Protein AF-A0A7X9KIF7-F1 (afdb_monomer)

Radius of gyration: 20.38 Å; Cα contacts (8 Å, |Δi|>4): 486; chains: 1; bounding box: 58×55×48 Å

Secondary structure (DSSP, 8-state):
-PPPPPEEEEEEE-S-S-HHHHHHHHHHHHHHHTTTEEEEEEEEE-S-TTSTT-HHHHTTTS-EEEEE-HHHHHHHHTTS-GGGSSSPPP-BSS--TT-SPPBGGG--HHHHHHHHHHHHHHHHHH-SS--SEEEEESS-THHHHHHHH-TTS-EEEE--SHHHHHHHHHHH-TT-GGG-TTHHHHHHHHHHHHHT-SEEEESSHHHHHHHHHHS---GGGEEE------TTTS------HHHHHHHHIIIIIIS--B--TTPPTT-B---TTGGGG-

Structure (mmCIF, N/CA/C/O backbone):
data_AF-A0A7X9KIF7-F1
#
_entry.id   AF-A0A7X9KIF7-F1
#
loop_
_atom_site.group_PDB
_atom_site.id
_atom_site.type_symbol
_atom_site.label_atom_id
_atom_site.label_alt_id
_atom_site.label_comp_id
_atom_site.label_asym_id
_atom_site.label_entity_id
_atom_site.label_seq_id
_atom_site.pdbx_PDB_ins_code
_atom_site.Cartn_x
_atom_site.Cartn_y
_atom_site.Cartn_z
_atom_site.occupancy
_atom_site.B_iso_or_equiv
_atom_site.auth_seq_id
_atom_site.auth_comp_id
_atom_site.auth_asym_id
_atom_site.auth_atom_id
_atom_site.pdbx_PDB_model_num
ATOM 1 N N . MET A 1 1 ? -30.661 -13.836 20.619 1.00 38.81 1 MET A N 1
ATOM 2 C CA . MET A 1 1 ? -30.241 -12.419 20.658 1.00 38.81 1 MET A CA 1
ATOM 3 C C . MET A 1 1 ? -29.445 -12.160 19.385 1.00 38.81 1 MET A C 1
ATOM 5 O O . MET A 1 1 ? -28.513 -12.925 19.158 1.00 38.81 1 MET A O 1
ATOM 9 N N . PRO A 1 2 ? -29.826 -11.219 18.505 1.00 38.56 2 PRO A N 1
ATOM 10 C CA . PRO A 1 2 ? -29.040 -10.939 17.305 1.00 38.56 2 PRO A CA 1
ATOM 11 C C . PRO A 1 2 ? -27.688 -10.372 17.744 1.00 38.56 2 PRO A C 1
ATOM 13 O O . PRO A 1 2 ? -27.647 -9.543 18.655 1.00 38.56 2 PRO A O 1
ATOM 16 N N . LEU A 1 3 ? -26.591 -10.825 17.136 1.00 41.38 3 LEU A N 1
ATOM 17 C CA . LEU A 1 3 ? -25.294 -10.178 17.327 1.00 41.38 3 LEU A CA 1
ATOM 18 C C . LEU A 1 3 ? -25.447 -8.694 16.940 1.00 41.38 3 LEU A C 1
ATOM 20 O O . LEU A 1 3 ? -26.055 -8.419 15.900 1.00 41.38 3 LEU A O 1
ATOM 24 N N . PRO A 1 4 ? -24.962 -7.731 17.749 1.00 50.47 4 PRO A N 1
ATOM 25 C CA . PRO A 1 4 ? -24.935 -6.337 17.322 1.00 50.47 4 PRO A CA 1
ATOM 26 C C . PRO A 1 4 ? -24.199 -6.251 15.982 1.00 50.47 4 PRO A C 1
ATOM 28 O O . PRO A 1 4 ? -23.208 -6.956 15.784 1.00 50.47 4 PRO A O 1
ATOM 31 N N . ALA A 1 5 ? -24.696 -5.421 15.059 1.00 64.50 5 ALA A N 1
ATOM 32 C CA . ALA A 1 5 ? -24.027 -5.187 13.783 1.00 64.50 5 ALA A CA 1
ATOM 33 C C . ALA A 1 5 ? -22.549 -4.859 14.058 1.00 64.50 5 ALA A C 1
ATOM 35 O O . ALA A 1 5 ? -22.256 -3.940 14.827 1.00 64.50 5 ALA A O 1
ATOM 36 N N . GLY A 1 6 ? -21.637 -5.676 13.519 1.00 71.94 6 GLY A N 1
ATOM 37 C CA . GLY A 1 6 ? -20.210 -5.576 13.820 1.00 71.94 6 GLY A CA 1
ATOM 38 C C . GLY A 1 6 ? -19.682 -4.168 13.548 1.00 71.94 6 GLY A C 1
ATOM 39 O O . GLY A 1 6 ? -20.121 -3.504 12.608 1.00 71.94 6 GLY A O 1
ATOM 40 N N . GLN A 1 7 ? -18.742 -3.699 14.369 1.00 88.75 7 GLN A N 1
ATOM 41 C CA . GLN A 1 7 ? -18.135 -2.382 14.175 1.00 88.75 7 GLN A CA 1
ATOM 42 C C . GLN A 1 7 ? -17.430 -2.348 12.815 1.00 88.75 7 GLN A C 1
ATOM 44 O O . GLN A 1 7 ? -16.634 -3.237 12.502 1.00 88.75 7 GLN A O 1
ATOM 49 N N . LEU A 1 8 ? -17.729 -1.340 11.995 1.00 93.81 8 LEU A N 1
ATOM 50 C CA . LEU A 1 8 ? -17.132 -1.213 10.668 1.00 93.81 8 LEU A CA 1
ATOM 51 C C . LEU A 1 8 ? -15.631 -0.940 10.802 1.00 93.81 8 LEU A C 1
ATOM 53 O O . LEU A 1 8 ? -15.224 0.009 11.475 1.00 93.81 8 LEU A O 1
ATOM 57 N N . ALA A 1 9 ? -14.814 -1.741 10.127 1.00 95.62 9 ALA A N 1
ATOM 58 C CA . ALA A 1 9 ? -13.381 -1.508 10.003 1.00 95.62 9 ALA A CA 1
ATOM 59 C C . ALA A 1 9 ? -13.030 -1.345 8.524 1.00 95.62 9 ALA A C 1
ATOM 61 O O . ALA A 1 9 ? -13.429 -2.164 7.697 1.00 95.62 9 ALA A O 1
ATOM 62 N N . ALA A 1 10 ? -12.284 -0.301 8.178 1.00 97.69 10 ALA A N 1
ATOM 63 C CA . ALA A 1 10 ? -11.726 -0.161 6.839 1.00 97.69 10 ALA A CA 1
ATOM 64 C C . ALA A 1 10 ? -10.272 -0.627 6.867 1.00 97.69 10 ALA A C 1
ATOM 66 O O . ALA A 1 10 ? -9.466 -0.093 7.625 1.00 97.69 10 ALA A O 1
ATOM 67 N N . MET A 1 11 ? -9.928 -1.610 6.042 1.00 98.00 11 MET A N 1
ATOM 68 C CA . MET A 1 11 ? -8.541 -1.994 5.810 1.00 98.00 11 MET A CA 1
ATOM 69 C C . MET A 1 11 ? -8.117 -1.475 4.444 1.00 98.00 11 MET A C 1
ATOM 71 O O . MET A 1 11 ? -8.845 -1.657 3.474 1.00 98.00 11 MET A O 1
ATOM 75 N N . GLY A 1 12 ? -6.973 -0.806 4.365 1.00 98.19 12 GLY A N 1
ATOM 76 C CA . GLY A 1 12 ? -6.452 -0.264 3.115 1.00 98.19 12 GLY A CA 1
ATOM 77 C C . GLY A 1 12 ? -5.172 -0.960 2.685 1.00 98.19 12 GLY A C 1
ATOM 78 O O . GLY A 1 12 ? -4.239 -1.086 3.480 1.00 98.19 12 GLY A O 1
ATOM 79 N N . PHE A 1 13 ? -5.126 -1.381 1.425 1.00 98.25 13 PHE A N 1
ATOM 80 C CA . PHE A 1 13 ? -3.963 -1.996 0.802 1.00 98.25 13 PHE A CA 1
ATOM 81 C C . PHE A 1 13 ? -3.709 -1.350 -0.568 1.00 98.25 13 PHE A C 1
ATOM 83 O O . PHE A 1 13 ? -4.386 -1.636 -1.548 1.00 98.25 13 PHE A O 1
ATOM 90 N N . TYR A 1 14 ? -2.742 -0.438 -0.632 1.00 98.50 14 TYR A N 1
ATOM 91 C CA . TYR A 1 14 ? -2.529 0.437 -1.793 1.00 98.50 14 TYR A CA 1
ATOM 92 C C . TYR A 1 14 ? -2.163 -0.311 -3.085 1.00 98.50 14 TYR A C 1
ATOM 94 O O . TYR A 1 14 ? -2.537 0.101 -4.182 1.00 98.50 14 TYR A O 1
ATOM 102 N N . PHE A 1 15 ? -1.437 -1.416 -2.959 1.00 97.88 15 PHE A N 1
ATOM 103 C CA . PHE A 1 15 ? -0.921 -2.194 -4.082 1.00 97.88 15 PHE A CA 1
ATOM 104 C C . PHE A 1 15 ? -1.971 -3.178 -4.606 1.00 97.88 15 PHE A C 1
ATOM 106 O O . PHE A 1 15 ? -2.913 -3.524 -3.894 1.00 97.88 15 PHE A O 1
ATOM 113 N N . TYR A 1 16 ? -1.793 -3.696 -5.822 1.00 96.75 16 TYR A N 1
ATOM 114 C CA . TYR A 1 16 ? -2.450 -4.961 -6.157 1.00 96.75 16 TYR A CA 1
ATOM 115 C C . TYR A 1 16 ? -1.806 -6.108 -5.363 1.00 96.75 16 TYR A C 1
ATOM 117 O O . TYR A 1 16 ? -0.626 -6.012 -5.008 1.00 96.75 16 TYR A O 1
ATOM 125 N N . PRO A 1 17 ? -2.546 -7.179 -5.021 1.00 94.56 17 PRO A N 1
ATOM 126 C CA . PRO A 1 17 ? -2.029 -8.245 -4.171 1.00 94.56 17 PRO A CA 1
ATOM 127 C C . PRO A 1 17 ? -0.798 -8.913 -4.787 1.00 94.56 17 PRO A C 1
ATOM 129 O O . PRO A 1 17 ? -0.876 -9.647 -5.773 1.00 94.56 17 PRO A O 1
ATOM 132 N N . ARG A 1 18 ? 0.351 -8.662 -4.159 1.00 87.81 18 ARG A N 1
ATOM 133 C CA . ARG A 1 18 ? 1.623 -9.346 -4.387 1.00 87.81 18 ARG A CA 1
ATOM 134 C C . ARG A 1 18 ? 2.422 -9.367 -3.081 1.00 87.81 18 ARG A C 1
ATOM 136 O O . ARG A 1 18 ? 2.365 -8.420 -2.303 1.00 87.81 18 ARG A O 1
ATOM 143 N N . GLY A 1 19 ? 3.169 -10.444 -2.844 1.00 86.94 19 GLY A N 1
ATOM 144 C CA . GLY A 1 19 ? 4.086 -10.551 -1.704 1.00 86.94 19 GLY A CA 1
ATOM 145 C C . GLY A 1 19 ? 3.435 -10.825 -0.340 1.00 86.94 19 GLY A C 1
ATOM 146 O O . GLY A 1 19 ? 2.245 -11.125 -0.227 1.00 86.94 19 GLY A O 1
ATOM 147 N N . GLY A 1 20 ? 4.262 -10.766 0.708 1.00 90.31 20 GLY A N 1
ATOM 148 C CA . GLY A 1 20 ? 3.884 -11.149 2.073 1.00 90.31 20 GLY A CA 1
ATOM 149 C C . GLY A 1 20 ? 2.848 -10.227 2.715 1.00 90.31 20 GLY A C 1
ATOM 150 O O . GLY A 1 20 ? 1.909 -10.717 3.336 1.00 90.31 20 GLY A O 1
ATOM 151 N N . SER A 1 21 ? 2.941 -8.910 2.509 1.00 93.88 21 SER A N 1
ATOM 152 C CA . SER A 1 21 ? 2.011 -7.942 3.110 1.00 93.88 21 SER A CA 1
ATOM 153 C C . SER A 1 21 ? 0.562 -8.141 2.651 1.00 93.88 21 SER A C 1
ATOM 155 O O . SER A 1 21 ? -0.364 -7.979 3.449 1.00 93.88 21 SER A O 1
ATOM 157 N N . ALA A 1 22 ? 0.354 -8.584 1.405 1.00 94.88 22 ALA A N 1
ATOM 158 C CA . ALA A 1 22 ? -0.961 -8.978 0.903 1.00 94.88 22 ALA A CA 1
ATOM 159 C C . ALA A 1 22 ? -1.508 -10.211 1.646 1.00 94.88 22 ALA A C 1
ATOM 161 O O . ALA A 1 22 ? -2.691 -10.252 1.977 1.00 94.88 22 ALA A O 1
ATOM 162 N N . GLN A 1 23 ? -0.664 -11.199 1.973 1.00 93.56 23 GLN A N 1
ATOM 163 C CA . GLN A 1 23 ? -1.089 -12.336 2.802 1.00 93.56 23 GLN A CA 1
ATOM 164 C C . GLN A 1 23 ? -1.468 -11.879 4.214 1.00 93.56 23 GLN A C 1
ATOM 166 O O . GLN A 1 23 ? -2.497 -12.316 4.725 1.00 93.56 23 GLN A O 1
ATOM 171 N N . VAL A 1 24 ? -0.711 -10.941 4.799 1.00 93.94 24 VAL A N 1
ATOM 172 C CA . VAL A 1 24 ? -1.040 -10.334 6.100 1.00 93.94 24 VAL A CA 1
ATOM 173 C C . VAL A 1 24 ? -2.407 -9.662 6.079 1.00 93.94 24 VAL A C 1
ATOM 175 O O . VAL A 1 24 ? -3.250 -9.959 6.925 1.00 93.94 24 VAL A O 1
ATOM 178 N N . ALA A 1 25 ? -2.666 -8.806 5.088 1.00 94.88 25 ALA A N 1
ATOM 179 C CA . ALA A 1 25 ? -3.970 -8.165 4.926 1.00 94.88 25 ALA A CA 1
ATOM 180 C C . ALA A 1 25 ? -5.100 -9.201 4.767 1.00 94.88 25 ALA A C 1
ATOM 182 O O . ALA A 1 25 ? -6.175 -9.053 5.355 1.00 94.88 25 ALA A O 1
ATOM 183 N N . ARG A 1 26 ? -4.847 -10.287 4.022 1.00 93.38 26 ARG A N 1
ATOM 184 C CA . ARG A 1 26 ? -5.811 -11.368 3.780 1.00 93.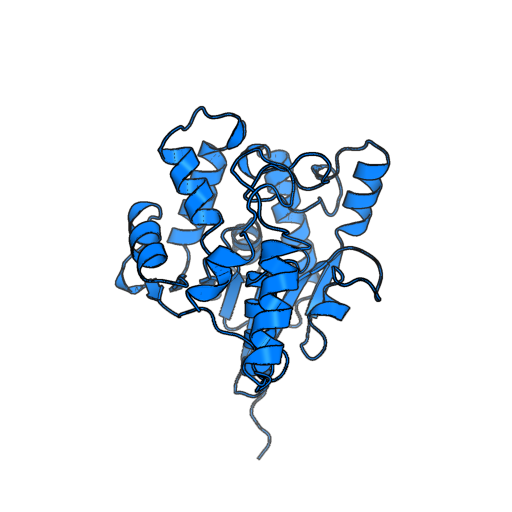38 26 ARG A CA 1
ATOM 185 C C . ARG A 1 26 ? -6.174 -12.126 5.054 1.00 93.38 26 ARG A C 1
ATOM 187 O O . ARG A 1 26 ? -7.357 -12.186 5.393 1.00 93.38 26 ARG A O 1
ATOM 194 N N . TYR A 1 27 ? -5.196 -12.708 5.752 1.00 91.25 27 TYR A N 1
ATOM 195 C CA . TYR A 1 27 ? -5.489 -13.531 6.930 1.00 91.25 27 TYR A CA 1
ATOM 196 C C . TYR A 1 27 ? -6.029 -12.683 8.085 1.00 91.25 27 TYR A C 1
ATOM 198 O O . TYR A 1 27 ? -6.919 -13.126 8.812 1.00 91.25 27 TYR A O 1
ATOM 206 N N . LEU A 1 28 ? -5.571 -11.432 8.218 1.00 92.19 28 LEU A N 1
ATOM 207 C CA . LEU A 1 28 ? -6.077 -10.524 9.242 1.00 92.19 28 LEU A CA 1
ATOM 208 C C . LEU A 1 28 ? -7.533 -10.145 8.963 1.00 92.19 28 LEU A C 1
ATOM 210 O O . LEU A 1 28 ? -8.364 -10.208 9.866 1.00 92.19 28 LEU A O 1
ATOM 214 N N . SER A 1 29 ? -7.868 -9.806 7.714 1.00 92.25 29 SER A N 1
ATOM 215 C CA . SER A 1 29 ? -9.251 -9.504 7.325 1.00 92.25 29 SER A CA 1
ATOM 216 C C . SER A 1 29 ? -10.194 -10.678 7.604 1.00 92.25 29 SER A C 1
ATOM 218 O O . SER A 1 29 ? -11.295 -10.469 8.111 1.00 92.25 29 SER A O 1
ATOM 220 N N . ARG A 1 30 ? -9.758 -11.915 7.334 1.00 90.50 30 ARG A N 1
ATOM 221 C CA . ARG A 1 30 ? -10.533 -13.132 7.633 1.00 90.50 30 ARG A CA 1
ATOM 222 C C . ARG A 1 30 ? -10.742 -13.327 9.129 1.00 90.50 30 ARG A C 1
ATOM 224 O O . ARG A 1 30 ? -11.872 -13.523 9.564 1.00 90.50 30 ARG A O 1
ATOM 231 N N . SER A 1 31 ? -9.666 -13.221 9.908 1.00 89.38 31 SER A N 1
ATOM 232 C CA . SER A 1 31 ? -9.723 -13.365 11.364 1.00 89.38 31 SER A CA 1
ATOM 233 C C . SER A 1 31 ? -10.652 -12.322 12.002 1.00 89.38 31 SER A C 1
ATOM 235 O O . SER A 1 31 ? -11.444 -12.655 12.881 1.00 89.38 31 SER A O 1
ATOM 237 N N . LEU A 1 32 ? -10.636 -11.077 11.510 1.00 89.06 32 LEU A N 1
ATOM 238 C CA . LEU A 1 32 ? -11.512 -10.012 12.006 1.00 89.06 32 LEU A CA 1
ATOM 239 C C . LEU A 1 32 ? -12.988 -10.227 11.650 1.00 89.06 32 LEU A C 1
ATOM 241 O O . LEU A 1 32 ? -13.846 -9.941 12.485 1.00 89.06 32 LEU A O 1
ATOM 245 N N . ALA A 1 33 ? -13.283 -10.740 10.450 1.00 85.00 33 ALA A N 1
ATOM 246 C CA . ALA A 1 33 ? -14.651 -10.982 9.985 1.00 85.00 33 ALA A CA 1
ATOM 247 C C . ALA A 1 33 ? -15.407 -12.037 10.817 1.00 85.00 33 ALA A C 1
ATOM 249 O O . ALA A 1 33 ? -16.634 -12.029 10.837 1.00 85.00 33 ALA A O 1
ATOM 250 N N . GLY A 1 34 ? -14.692 -12.918 11.526 1.00 72.94 34 GLY A N 1
ATOM 251 C CA . GLY A 1 34 ? -15.276 -13.895 12.453 1.00 72.94 34 GLY A CA 1
ATOM 252 C C . GLY A 1 34 ? -15.592 -13.348 13.853 1.00 72.94 34 GLY A C 1
ATOM 253 O O . GLY A 1 34 ? -16.040 -14.106 14.710 1.00 72.94 34 GLY A O 1
ATOM 254 N N . GLY A 1 35 ? -15.329 -12.063 14.114 1.00 82.25 35 GLY A N 1
ATOM 255 C CA . GLY A 1 35 ? -15.440 -11.457 15.441 1.00 82.25 35 GLY A CA 1
ATOM 256 C C . GLY A 1 35 ? -16.397 -10.266 15.513 1.00 82.25 35 GLY A C 1
ATOM 257 O O . GLY A 1 35 ? -17.393 -10.171 14.805 1.00 82.25 35 GLY A O 1
ATOM 258 N N . ARG A 1 36 ? -16.081 -9.316 16.402 1.00 88.44 36 ARG A N 1
ATOM 259 C CA . ARG A 1 36 ? -16.875 -8.089 16.624 1.00 88.44 36 ARG A CA 1
ATOM 260 C C . ARG A 1 36 ? -16.781 -7.052 15.496 1.00 88.44 36 ARG A C 1
ATOM 262 O O . ARG A 1 36 ? -17.431 -6.010 15.580 1.00 88.44 36 ARG A O 1
ATOM 269 N N . TRP A 1 37 ? -15.914 -7.284 14.514 1.00 91.38 37 TRP A N 1
ATOM 270 C CA . TRP A 1 37 ? -15.583 -6.337 13.455 1.00 91.38 37 TRP A CA 1
ATOM 271 C C . TRP A 1 37 ? -16.182 -6.787 12.127 1.00 91.38 37 TRP A C 1
ATOM 273 O O . TRP A 1 37 ? -16.190 -7.970 11.807 1.00 91.38 37 TRP A O 1
ATOM 283 N N . ALA A 1 38 ? -16.623 -5.824 11.327 1.00 91.94 38 ALA A N 1
ATOM 284 C CA . ALA A 1 38 ? -17.055 -6.023 9.951 1.00 91.94 38 ALA A CA 1
ATOM 285 C C . ALA A 1 38 ? -16.044 -5.338 9.011 1.00 91.94 38 ALA A C 1
ATOM 287 O O . ALA A 1 38 ? -16.228 -4.165 8.661 1.00 91.94 38 ALA A O 1
ATOM 288 N N . PRO A 1 39 ? -14.934 -6.014 8.651 1.00 94.00 39 PRO A N 1
ATOM 289 C CA . PRO A 1 39 ? -13.899 -5.413 7.824 1.00 94.00 39 PRO A CA 1
ATOM 290 C C . PRO A 1 39 ? -14.348 -5.290 6.362 1.00 94.00 39 PRO A C 1
ATOM 292 O O . PRO A 1 39 ? -14.901 -6.223 5.781 1.00 94.00 39 PRO A O 1
ATOM 295 N N . THR A 1 40 ? -14.062 -4.142 5.754 1.00 96.94 40 THR A N 1
ATOM 296 C CA . THR A 1 40 ? -14.040 -3.958 4.298 1.00 96.94 40 THR A CA 1
ATOM 297 C C . THR A 1 40 ? -12.606 -3.669 3.881 1.00 96.94 40 THR A C 1
ATOM 299 O O . THR A 1 40 ? -12.008 -2.705 4.361 1.00 96.94 40 THR A O 1
ATOM 302 N N . LEU A 1 41 ? -12.053 -4.510 3.010 1.00 97.88 41 LEU A N 1
ATOM 303 C CA . LEU A 1 41 ? -10.714 -4.343 2.459 1.00 97.88 41 LEU A CA 1
ATOM 304 C C . LEU A 1 41 ? -10.780 -3.546 1.154 1.00 97.88 41 LEU A C 1
ATOM 306 O O . LEU A 1 41 ? -11.278 -4.042 0.148 1.00 97.88 41 LEU A O 1
ATOM 310 N N . PHE A 1 42 ? -10.247 -2.332 1.161 1.00 98.62 42 PHE A N 1
ATOM 311 C CA . PHE A 1 42 ? -10.055 -1.500 -0.021 1.00 98.62 42 PHE A CA 1
ATOM 312 C C . PHE A 1 42 ? -8.648 -1.750 -0.555 1.00 98.62 42 PHE A C 1
ATOM 314 O O . PHE A 1 42 ? -7.669 -1.390 0.102 1.00 98.62 42 PHE A O 1
ATOM 321 N N . ALA A 1 43 ? -8.546 -2.402 -1.710 1.00 98.62 43 ALA A N 1
ATOM 322 C CA . ALA A 1 43 ? -7.271 -2.862 -2.245 1.00 98.62 43 ALA A CA 1
ATOM 323 C C . ALA A 1 43 ? -7.056 -2.398 -3.684 1.00 98.62 43 ALA A C 1
ATOM 325 O O . ALA A 1 43 ? -8.001 -2.363 -4.464 1.00 98.62 43 ALA A O 1
ATOM 326 N N . GLY A 1 44 ? -5.816 -2.101 -4.059 1.00 98.56 44 GLY A N 1
ATOM 327 C CA . GLY A 1 44 ? -5.449 -2.050 -5.469 1.00 98.56 44 GLY A CA 1
ATOM 328 C C . GLY A 1 44 ? -5.696 -3.403 -6.138 1.00 98.56 44 GLY A C 1
ATOM 329 O O . GLY A 1 44 ? -5.671 -4.445 -5.484 1.00 98.56 44 GLY A O 1
ATOM 330 N N . SER A 1 45 ? -5.941 -3.414 -7.441 1.00 98.50 45 SER A N 1
ATOM 331 C CA . SER A 1 45 ? -6.195 -4.628 -8.215 1.00 98.50 45 SER A CA 1
ATOM 332 C C . SER A 1 45 ? -5.602 -4.493 -9.606 1.00 98.50 45 SER A C 1
ATOM 334 O O . SER A 1 45 ? -5.563 -3.400 -10.160 1.00 98.50 45 SER A O 1
ATOM 336 N N . LEU A 1 46 ? -5.155 -5.607 -10.177 1.00 97.69 46 LEU A N 1
ATOM 337 C CA . LEU A 1 46 ? -4.632 -5.645 -11.534 1.00 97.69 46 LEU A CA 1
ATOM 338 C C . LEU A 1 46 ? -5.142 -6.895 -12.253 1.00 97.69 46 LEU A C 1
ATOM 340 O O . LEU A 1 46 ? -5.185 -7.978 -11.671 1.00 97.69 46 LEU A O 1
ATOM 344 N N . GLY A 1 47 ? -5.501 -6.744 -13.522 1.00 96.12 47 GLY A N 1
ATOM 345 C CA . GLY A 1 47 ? -5.904 -7.843 -14.384 1.00 96.12 47 GLY A CA 1
ATOM 346 C C . GLY A 1 47 ? -7.325 -8.367 -14.147 1.00 96.12 47 GLY A C 1
ATOM 347 O O . GLY A 1 47 ? -8.069 -7.946 -13.256 1.00 96.12 47 GLY A O 1
ATOM 348 N N . GLY A 1 48 ? -7.702 -9.330 -14.985 1.00 94.62 48 GLY A N 1
ATOM 349 C CA . GLY A 1 48 ? -9.006 -9.980 -14.991 1.00 94.62 48 GLY A CA 1
ATOM 350 C C . GLY A 1 48 ? -9.252 -10.901 -13.792 1.00 94.62 48 GLY A C 1
ATOM 351 O O . GLY A 1 48 ? -8.346 -11.277 -13.054 1.00 94.62 48 GLY A O 1
ATOM 352 N N . ALA A 1 49 ? -10.508 -11.320 -13.626 1.00 92.94 49 ALA A N 1
ATOM 353 C CA . ALA A 1 49 ? -11.009 -12.005 -12.428 1.00 92.94 49 ALA A CA 1
ATOM 354 C C . ALA A 1 49 ? -10.331 -13.346 -12.073 1.00 92.94 49 ALA A C 1
ATOM 356 O O . ALA A 1 49 ? -10.454 -13.804 -10.940 1.00 92.94 49 ALA A O 1
ATOM 357 N N . ALA A 1 50 ? -9.644 -13.992 -13.018 1.00 91.69 50 ALA A N 1
ATOM 358 C CA . ALA A 1 50 ? -8.922 -15.245 -12.782 1.00 91.69 50 ALA A CA 1
ATOM 359 C C . ALA A 1 50 ? -7.434 -15.037 -12.440 1.00 91.69 50 ALA A C 1
ATOM 361 O O . ALA A 1 50 ? -6.742 -15.997 -12.107 1.00 91.69 50 ALA A O 1
ATOM 362 N N . GLN A 1 51 ? -6.916 -13.811 -12.561 1.00 91.62 51 GLN A N 1
ATOM 363 C CA . GLN A 1 51 ? -5.499 -13.532 -12.346 1.00 91.62 51 GLN A CA 1
ATOM 364 C C . GLN A 1 51 ? -5.201 -13.359 -10.854 1.00 91.62 51 GLN A C 1
ATOM 366 O O . GLN A 1 51 ? -5.972 -12.757 -10.112 1.00 91.62 51 GLN A O 1
ATOM 371 N N . ALA A 1 52 ? -4.041 -13.849 -10.411 1.00 90.69 52 ALA A N 1
ATOM 372 C CA . ALA A 1 52 ? -3.635 -13.790 -9.004 1.00 90.69 52 ALA A CA 1
ATOM 373 C C . ALA A 1 52 ? -3.456 -12.355 -8.471 1.00 90.69 52 ALA A C 1
ATOM 375 O O . ALA A 1 52 ? -3.587 -12.126 -7.273 1.00 90.69 52 ALA A O 1
ATOM 376 N N . CYS A 1 53 ? -3.179 -11.396 -9.358 1.00 93.88 53 CYS A N 1
ATOM 377 C CA . CYS A 1 53 ? -3.083 -9.972 -9.043 1.00 93.88 53 CYS A CA 1
ATOM 378 C C . CYS A 1 53 ? -4.451 -9.267 -8.955 1.00 93.88 53 CYS A C 1
ATOM 380 O O . CYS A 1 53 ? -4.511 -8.093 -8.585 1.00 93.88 53 CYS A O 1
ATOM 382 N N . ASN A 1 54 ? -5.556 -9.965 -9.237 1.00 97.69 54 ASN A N 1
ATOM 383 C CA . ASN A 1 54 ? -6.893 -9.428 -9.043 1.00 97.69 54 ASN A CA 1
ATOM 384 C C . ASN A 1 54 ? -7.277 -9.503 -7.559 1.00 97.69 54 ASN A C 1
ATOM 386 O O . ASN A 1 54 ? -7.280 -10.577 -6.952 1.00 97.69 54 ASN A O 1
ATOM 390 N N . ALA A 1 55 ? -7.637 -8.366 -6.963 1.00 97.69 55 ALA A N 1
ATOM 391 C CA . ALA A 1 55 ? -7.883 -8.288 -5.525 1.00 97.69 55 ALA A CA 1
ATOM 392 C C . ALA A 1 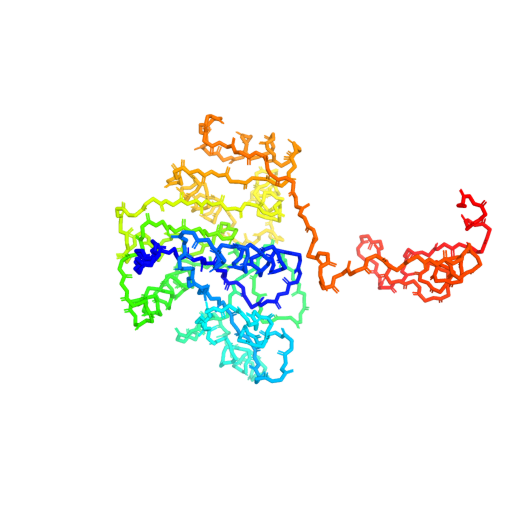55 ? -9.081 -9.128 -5.072 1.00 97.69 55 ALA A C 1
ATOM 394 O O . ALA A 1 55 ? -8.989 -9.816 -4.058 1.00 97.69 55 ALA A O 1
ATOM 395 N N . ARG A 1 56 ? -10.183 -9.147 -5.835 1.00 96.25 56 ARG A N 1
ATOM 396 C CA . ARG A 1 56 ? -11.358 -9.963 -5.478 1.00 96.25 56 ARG A CA 1
ATOM 397 C C . ARG A 1 56 ? -11.033 -11.454 -5.513 1.00 96.25 56 ARG A C 1
ATOM 399 O O . ARG A 1 56 ? -11.518 -12.194 -4.661 1.00 96.25 56 ARG A O 1
ATOM 406 N N . HIS A 1 57 ? -10.204 -11.879 -6.465 1.00 95.56 57 HIS A N 1
ATOM 407 C CA . HIS A 1 57 ? -9.724 -13.255 -6.540 1.00 95.56 57 HIS A CA 1
ATOM 408 C C . HIS A 1 57 ? -8.823 -13.599 -5.347 1.00 95.56 57 HIS A C 1
ATOM 410 O O . HIS A 1 57 ? -9.104 -14.530 -4.591 1.00 95.56 57 HIS A O 1
ATOM 416 N N . PHE A 1 58 ? -7.763 -12.817 -5.136 1.00 95.50 58 PHE A N 1
ATOM 417 C CA . PHE A 1 58 ? -6.762 -13.091 -4.107 1.00 95.50 58 PHE A CA 1
ATOM 418 C C . PHE A 1 58 ? -7.343 -13.035 -2.687 1.00 95.50 58 PHE A C 1
ATOM 420 O O . PHE A 1 58 ? -7.144 -13.947 -1.878 1.00 95.50 58 PHE A O 1
ATOM 427 N N . PHE A 1 59 ? -8.109 -11.985 -2.386 1.00 94.56 59 PHE A N 1
ATOM 428 C CA . PHE A 1 59 ? -8.752 -11.774 -1.091 1.00 94.56 59 PHE A CA 1
ATOM 429 C C . PHE A 1 59 ? -10.096 -12.508 -0.965 1.00 94.56 59 PHE A C 1
ATOM 431 O O . PHE A 1 59 ? -10.884 -12.206 -0.071 1.00 94.56 59 PHE A O 1
ATOM 438 N N . GLY A 1 60 ? -10.376 -13.497 -1.820 1.00 90.56 60 GLY A N 1
ATOM 439 C CA . GLY A 1 60 ? -11.606 -14.284 -1.758 1.00 90.56 60 GLY A CA 1
ATOM 440 C C . GLY A 1 60 ? -11.928 -14.782 -0.339 1.00 90.56 60 GLY A C 1
ATOM 441 O O . GLY A 1 60 ? -11.049 -15.241 0.404 1.00 90.56 60 GLY A O 1
ATOM 442 N N . GLY A 1 61 ? -13.201 -14.670 0.046 1.00 87.19 61 GLY A N 1
ATOM 443 C CA . GLY A 1 61 ? -13.683 -14.970 1.399 1.00 87.19 61 GLY A CA 1
ATOM 444 C C . GLY A 1 61 ? -13.661 -13.782 2.368 1.00 87.19 61 GLY A C 1
ATOM 445 O O . GLY A 1 61 ? -14.093 -13.940 3.505 1.00 87.19 61 GLY A O 1
ATOM 446 N N . VAL A 1 62 ? -13.206 -12.596 1.941 1.00 88.81 62 VAL A N 1
ATOM 447 C CA . VAL A 1 62 ? -13.432 -11.334 2.664 1.00 88.81 62 VAL A CA 1
ATOM 448 C C . VAL A 1 62 ? -14.154 -10.323 1.785 1.00 88.81 62 VAL A C 1
ATOM 450 O O . VAL A 1 62 ? -14.084 -10.374 0.556 1.00 88.81 62 VAL A O 1
ATOM 453 N N . ARG A 1 63 ? -14.848 -9.373 2.416 1.00 93.50 63 ARG A N 1
ATOM 454 C CA . ARG A 1 63 ? -15.424 -8.242 1.697 1.00 93.50 63 ARG A CA 1
ATOM 455 C C . ARG A 1 63 ? -14.292 -7.351 1.183 1.00 93.50 63 ARG A C 1
ATOM 457 O O . ARG A 1 63 ? -13.637 -6.672 1.970 1.00 93.50 63 ARG A O 1
ATOM 464 N N . CYS A 1 64 ? -14.086 -7.354 -0.130 1.00 96.62 64 CYS A N 1
ATOM 465 C CA . CYS A 1 64 ? -13.029 -6.598 -0.791 1.00 96.62 64 CYS A CA 1
ATOM 466 C C . CYS A 1 64 ? -13.605 -5.679 -1.873 1.00 96.62 64 CYS A C 1
ATOM 468 O O . CYS A 1 64 ? -14.377 -6.132 -2.719 1.00 96.62 64 CYS A O 1
ATOM 470 N N . GLU A 1 65 ? -13.206 -4.409 -1.854 1.00 98.12 65 GLU A N 1
ATOM 471 C CA . GLU A 1 65 ? -13.453 -3.439 -2.916 1.00 98.12 65 GLU A CA 1
ATOM 472 C C . GLU A 1 65 ? -12.130 -3.149 -3.653 1.00 98.12 65 GLU A C 1
ATOM 474 O O . GLU A 1 65 ? -11.202 -2.612 -3.040 1.00 98.12 65 GLU A O 1
ATOM 479 N N . PRO A 1 66 ? -12.019 -3.503 -4.949 1.00 98.19 66 PRO A N 1
ATOM 480 C CA . PRO A 1 66 ? -10.827 -3.287 -5.758 1.00 98.19 66 PRO A CA 1
ATOM 481 C C . PRO A 1 66 ? -10.812 -1.905 -6.431 1.00 98.19 66 PRO A C 1
ATOM 483 O O . PRO A 1 66 ? -11.774 -1.545 -7.110 1.00 98.19 66 PRO A O 1
ATOM 486 N N . LEU A 1 67 ? -9.699 -1.182 -6.328 1.00 98.62 67 LEU A N 1
ATOM 487 C CA . LEU A 1 67 ? -9.353 -0.075 -7.220 1.00 98.62 67 LEU A CA 1
ATOM 488 C C . LEU A 1 67 ? -8.555 -0.639 -8.402 1.00 98.62 67 LEU A C 1
ATOM 490 O O . LEU A 1 67 ? -7.481 -1.205 -8.208 1.00 98.62 67 LEU A O 1
ATOM 494 N N . ASP A 1 68 ? -9.100 -0.540 -9.613 1.00 98.38 68 ASP A N 1
ATOM 495 C CA . ASP A 1 68 ? -8.541 -1.202 -10.794 1.00 98.38 68 ASP A CA 1
ATOM 496 C C . ASP A 1 68 ? -7.415 -0.389 -11.454 1.00 98.38 68 ASP A C 1
ATOM 498 O O . ASP A 1 68 ? -7.650 0.676 -12.023 1.00 98.38 68 ASP A O 1
ATOM 502 N N . TYR A 1 69 ? -6.193 -0.923 -11.409 1.00 98.69 69 TYR A N 1
ATOM 503 C CA . TYR A 1 69 ? -5.005 -0.364 -12.058 1.00 98.69 69 TYR A CA 1
ATOM 504 C C . TYR A 1 69 ? -4.786 -0.877 -13.485 1.00 98.69 69 TYR A C 1
ATOM 506 O O . TYR A 1 69 ? -3.841 -0.442 -14.146 1.00 98.69 69 TYR A O 1
ATOM 514 N N . THR A 1 70 ? -5.629 -1.787 -13.981 1.00 98.25 70 THR A N 1
ATOM 515 C CA . THR A 1 70 ? -5.486 -2.378 -15.323 1.00 98.25 70 THR A CA 1
ATOM 516 C C . THR A 1 70 ? -5.427 -1.324 -16.428 1.00 98.25 70 THR A C 1
ATOM 518 O O . THR A 1 70 ? -4.479 -1.378 -17.208 1.00 98.25 70 THR A O 1
ATOM 521 N N . PRO A 1 71 ? -6.287 -0.283 -16.447 1.00 98.31 71 PRO A N 1
ATOM 522 C CA . PRO A 1 71 ? -6.182 0.766 -17.461 1.00 98.31 71 PRO A CA 1
ATOM 523 C C . PRO A 1 71 ? -4.829 1.493 -17.458 1.00 98.31 71 PRO A C 1
ATOM 525 O O . PRO A 1 71 ? -4.354 1.916 -18.510 1.00 98.31 71 PRO A O 1
ATOM 528 N N . ALA A 1 72 ? -4.187 1.631 -16.293 1.00 98.56 72 ALA A N 1
ATOM 529 C CA . ALA A 1 72 ? -2.856 2.220 -16.205 1.00 98.56 72 ALA A CA 1
ATOM 530 C C . ALA A 1 72 ? -1.754 1.272 -16.684 1.00 98.56 72 ALA A C 1
ATOM 532 O O . ALA A 1 72 ? -0.833 1.716 -17.366 1.00 98.56 72 ALA A O 1
ATOM 533 N N . ALA A 1 73 ? -1.856 -0.026 -16.389 1.00 97.81 73 ALA A N 1
ATOM 534 C CA . ALA A 1 73 ? -0.944 -1.018 -16.957 1.00 97.81 73 ALA A CA 1
ATOM 535 C C . ALA A 1 73 ? -1.046 -1.076 -18.488 1.00 97.81 73 ALA A C 1
ATOM 537 O O . ALA A 1 73 ? -0.018 -1.070 -19.164 1.00 97.81 73 ALA A O 1
ATOM 538 N N . ASP A 1 74 ? -2.267 -1.068 -19.024 1.00 98.00 74 ASP A N 1
ATOM 539 C CA . ASP A 1 74 ? -2.520 -1.099 -20.466 1.00 98.00 74 ASP A CA 1
ATOM 540 C C . ASP A 1 74 ? -1.957 0.153 -21.151 1.00 98.00 74 ASP A C 1
ATOM 542 O O . ASP A 1 74 ? -1.289 0.056 -22.182 1.00 98.00 74 ASP A O 1
ATOM 546 N N . ALA A 1 75 ? -2.147 1.329 -20.541 1.00 98.12 75 ALA A N 1
ATOM 547 C CA . ALA A 1 75 ? -1.565 2.580 -21.020 1.00 98.12 75 ALA A CA 1
ATOM 548 C C . ALA A 1 75 ? -0.030 2.512 -21.073 1.00 98.12 75 ALA A C 1
ATOM 550 O O . ALA A 1 75 ? 0.566 2.912 -22.072 1.00 98.12 75 ALA A O 1
ATOM 551 N N . TRP A 1 76 ? 0.614 1.954 -20.045 1.00 97.94 76 TRP A N 1
ATOM 552 C CA . TRP A 1 76 ? 2.064 1.751 -20.044 1.00 97.94 76 TRP A CA 1
ATOM 553 C C . TRP A 1 76 ? 2.523 0.788 -21.143 1.00 97.94 76 TRP A C 1
ATOM 555 O O . TRP A 1 76 ? 3.486 1.084 -21.848 1.00 97.94 76 TRP A O 1
ATOM 565 N N . SER A 1 77 ? 1.813 -0.328 -21.349 1.00 97.25 77 SER A N 1
ATOM 566 C CA . SER A 1 77 ? 2.096 -1.255 -22.456 1.00 97.25 77 SER A CA 1
ATOM 567 C C . SER A 1 77 ? 1.930 -0.606 -23.835 1.00 97.25 77 SER A C 1
ATOM 569 O O . SER A 1 77 ? 2.621 -0.991 -24.775 1.00 97.25 77 SER A O 1
ATOM 571 N N . ALA A 1 78 ? 1.070 0.408 -23.952 1.00 97.69 78 ALA A N 1
ATOM 572 C CA . ALA A 1 78 ? 0.918 1.229 -25.152 1.00 97.69 78 ALA A CA 1
ATOM 573 C C . ALA A 1 78 ? 1.939 2.387 -25.257 1.00 97.69 78 ALA A C 1
ATOM 575 O O . ALA A 1 78 ? 1.876 3.175 -26.200 1.00 97.69 78 ALA A O 1
ATOM 576 N N . GLY A 1 79 ? 2.878 2.511 -24.312 1.00 97.25 79 GLY A N 1
ATOM 577 C CA . GLY A 1 79 ? 3.901 3.562 -24.289 1.00 97.25 79 GLY A CA 1
ATOM 578 C C . GLY A 1 79 ? 3.439 4.903 -23.706 1.00 97.25 79 GLY A C 1
ATOM 579 O O . GLY A 1 79 ? 4.154 5.898 -23.822 1.00 97.25 79 GLY A O 1
ATOM 580 N N . CYS A 1 80 ? 2.260 4.960 -23.086 1.00 97.69 80 CYS A N 1
ATOM 581 C CA . CYS A 1 80 ? 1.773 6.137 -22.368 1.00 97.69 80 CYS A CA 1
ATOM 582 C C . CYS A 1 80 ? 2.279 6.167 -20.915 1.00 97.69 80 CYS A C 1
ATOM 584 O O . CYS A 1 80 ? 2.763 5.169 -20.383 1.00 97.69 80 CYS A O 1
ATOM 586 N N . ASP A 1 81 ? 2.152 7.319 -20.247 1.00 96.94 81 ASP A N 1
ATOM 587 C CA . ASP A 1 81 ? 2.510 7.441 -18.830 1.00 96.94 81 ASP A CA 1
ATOM 588 C C . ASP A 1 81 ? 1.419 6.827 -17.920 1.00 96.94 81 ASP A C 1
ATOM 590 O O . ASP A 1 81 ? 0.336 7.411 -17.804 1.00 96.94 81 ASP A O 1
ATOM 594 N N . PRO A 1 82 ? 1.685 5.708 -17.212 1.00 97.81 82 PRO A N 1
ATOM 595 C CA . PRO A 1 82 ? 0.710 5.098 -16.305 1.00 97.81 82 PRO A CA 1
ATOM 596 C C . PRO A 1 82 ? 0.370 5.957 -15.080 1.00 97.81 82 PRO A C 1
ATOM 598 O O . PRO A 1 82 ? -0.673 5.750 -14.460 1.00 97.81 82 PRO A O 1
ATOM 601 N N . MET A 1 83 ? 1.227 6.912 -14.708 1.00 97.56 83 MET A N 1
ATOM 602 C CA . MET A 1 83 ? 1.020 7.814 -13.569 1.00 97.56 83 MET A CA 1
ATOM 603 C C . MET A 1 83 ? 0.105 8.995 -13.909 1.00 97.56 83 MET A C 1
ATOM 605 O O . MET A 1 83 ? -0.345 9.698 -13.007 1.00 97.56 83 MET A O 1
ATOM 609 N N . ALA A 1 84 ? -0.179 9.216 -15.196 1.00 96.75 84 ALA A N 1
ATOM 610 C CA . ALA A 1 84 ? -1.055 10.284 -15.675 1.00 96.75 84 ALA A CA 1
ATOM 611 C C . ALA A 1 84 ? -2.517 9.837 -15.867 1.00 96.75 84 ALA A C 1
ATOM 613 O O . ALA A 1 84 ? -3.362 10.644 -16.262 1.00 96.75 84 ALA A O 1
ATOM 614 N N . MET A 1 85 ? -2.820 8.563 -15.611 1.00 97.88 85 MET A N 1
ATOM 615 C CA . MET A 1 85 ? -4.157 7.996 -15.790 1.00 97.88 85 MET A CA 1
ATOM 616 C C . MET A 1 85 ? -5.121 8.438 -14.682 1.00 97.88 85 MET A C 1
ATOM 618 O O . MET A 1 85 ? -4.702 8.807 -13.588 1.00 97.88 85 MET A O 1
ATOM 622 N N . ALA A 1 86 ? -6.431 8.374 -14.955 1.00 95.94 86 ALA A N 1
ATOM 623 C CA . ALA A 1 86 ? -7.470 8.761 -13.990 1.00 95.94 86 ALA A CA 1
ATOM 624 C C . ALA A 1 86 ? -7.402 7.939 -12.690 1.00 95.94 86 ALA A C 1
ATOM 626 O O . ALA A 1 86 ? -7.528 8.481 -11.593 1.00 95.94 86 ALA A O 1
ATOM 627 N N . VAL A 1 87 ? -7.160 6.635 -12.832 1.00 98.38 87 VAL A N 1
ATOM 628 C CA . VAL A 1 87 ? -6.652 5.780 -11.762 1.00 98.38 87 VAL A CA 1
ATOM 629 C C . VAL A 1 87 ? -5.203 5.469 -12.133 1.00 98.38 87 VAL A C 1
ATOM 631 O O . VAL A 1 87 ? -4.981 4.630 -13.008 1.00 98.38 87 VAL A O 1
ATOM 634 N N . PRO A 1 88 ? -4.221 6.190 -11.571 1.00 98.50 88 PRO A N 1
ATOM 635 C CA . PRO A 1 88 ? -2.824 5.988 -11.920 1.00 98.50 88 PRO A CA 1
ATOM 636 C C . PRO A 1 88 ? -2.323 4.642 -11.392 1.00 98.50 88 PRO A C 1
ATOM 638 O O . PRO A 1 88 ? -2.825 4.132 -10.388 1.00 98.50 88 PRO A O 1
ATOM 641 N N . MET A 1 89 ? -1.306 4.071 -12.043 1.00 98.38 89 MET A N 1
ATOM 642 C CA . MET A 1 89 ? -0.616 2.895 -11.503 1.00 98.38 89 MET A CA 1
ATOM 643 C C . MET A 1 89 ? -0.063 3.234 -10.121 1.00 98.38 89 MET A C 1
ATOM 645 O O . MET A 1 89 ? 0.455 4.331 -9.915 1.00 98.38 89 MET A O 1
ATOM 649 N N . HIS A 1 90 ? -0.155 2.313 -9.168 1.00 97.19 90 HIS A N 1
ATOM 650 C CA . HIS A 1 90 ? 0.444 2.545 -7.861 1.00 97.19 90 HIS A CA 1
ATOM 651 C C . HIS A 1 90 ? 1.966 2.764 -7.993 1.00 97.19 90 HIS A C 1
ATOM 653 O O . HIS A 1 90 ? 2.626 2.147 -8.830 1.00 97.19 90 HIS A O 1
ATOM 659 N N . ALA A 1 91 ? 2.552 3.608 -7.149 1.00 96.56 91 ALA A N 1
ATOM 660 C CA . ALA A 1 91 ? 4.010 3.676 -7.019 1.00 96.56 91 ALA A CA 1
ATOM 661 C C . ALA A 1 91 ? 4.558 2.501 -6.181 1.00 96.56 91 ALA A C 1
ATOM 663 O O . ALA A 1 91 ? 3.784 1.700 -5.658 1.00 96.56 91 ALA A O 1
ATOM 664 N N . SER A 1 92 ? 5.881 2.368 -6.081 1.00 94.69 92 SER A N 1
ATOM 665 C CA . SER A 1 92 ? 6.611 1.277 -5.417 1.00 94.69 92 SER A CA 1
ATOM 666 C C . SER A 1 92 ? 7.678 1.813 -4.456 1.00 94.69 92 SER A C 1
ATOM 668 O O . SER A 1 92 ? 8.128 2.945 -4.595 1.00 94.69 92 SER A O 1
ATOM 670 N N . TYR A 1 93 ? 8.114 1.007 -3.487 1.00 93.88 93 TYR A N 1
ATOM 671 C CA . TYR A 1 93 ? 9.271 1.337 -2.635 1.00 93.88 93 TYR A CA 1
ATOM 672 C C . TYR A 1 93 ? 10.615 1.032 -3.300 1.00 93.88 93 TYR A C 1
ATOM 674 O O . TYR A 1 93 ? 11.647 1.497 -2.834 1.00 93.88 93 TYR A O 1
ATOM 682 N N . GLU A 1 94 ? 10.598 0.247 -4.374 1.00 88.00 94 GLU A N 1
ATOM 683 C CA . GLU A 1 94 ? 11.791 -0.223 -5.071 1.00 88.00 94 GLU A CA 1
ATOM 684 C C . GLU A 1 94 ? 11.667 0.092 -6.560 1.00 88.00 94 GLU A C 1
ATOM 686 O O . GLU A 1 94 ? 10.584 -0.044 -7.144 1.00 88.00 94 GLU A O 1
ATOM 691 N N . SER A 1 95 ? 12.784 0.487 -7.169 1.00 85.50 95 SER A N 1
ATOM 692 C CA . SER A 1 95 ? 12.888 0.651 -8.614 1.00 85.50 95 SER A CA 1
ATOM 693 C C . SER A 1 95 ? 13.107 -0.705 -9.281 1.00 85.50 95 SER A C 1
ATOM 695 O O . SER A 1 95 ? 13.941 -1.506 -8.853 1.00 85.50 95 SER A O 1
ATOM 697 N N . LYS A 1 96 ? 12.353 -0.979 -10.347 1.00 86.25 96 LYS A N 1
ATOM 698 C CA . LYS A 1 96 ? 12.510 -2.189 -11.153 1.00 86.25 96 LYS A CA 1
ATOM 699 C C . LYS A 1 96 ? 12.330 -1.856 -12.628 1.00 86.25 96 LYS A C 1
ATOM 701 O O . LYS A 1 96 ? 11.373 -1.197 -13.021 1.00 86.25 96 LYS A O 1
ATOM 706 N N . ALA A 1 97 ? 13.244 -2.341 -13.463 1.00 86.62 97 ALA A N 1
A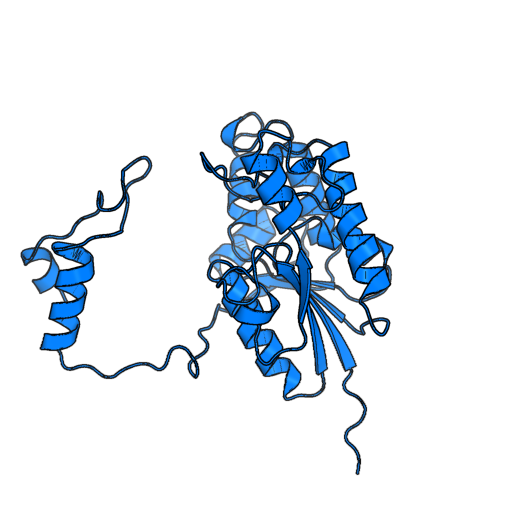TOM 707 C CA . ALA A 1 97 ? 13.131 -2.181 -14.906 1.00 86.62 97 ALA A CA 1
ATOM 708 C C . ALA A 1 97 ? 11.990 -3.043 -15.475 1.00 86.62 97 ALA A C 1
ATOM 710 O O . ALA A 1 97 ? 11.769 -4.174 -15.036 1.00 86.62 97 ALA A O 1
ATOM 711 N N . GLY A 1 98 ? 11.297 -2.522 -16.491 1.00 89.81 98 GLY A N 1
ATOM 712 C CA . GLY A 1 98 ? 10.287 -3.275 -17.242 1.00 89.81 98 GLY A CA 1
ATOM 713 C C . GLY A 1 98 ? 8.971 -3.521 -16.498 1.00 89.81 98 GLY A C 1
ATOM 714 O O . GLY A 1 98 ? 8.265 -4.470 -16.833 1.00 89.81 98 GLY A O 1
ATOM 715 N N . VAL A 1 99 ? 8.638 -2.700 -15.500 1.00 92.69 99 VAL A N 1
ATOM 716 C CA . VAL A 1 99 ? 7.331 -2.718 -14.823 1.00 92.69 99 VAL A CA 1
ATOM 717 C C . VAL A 1 99 ? 6.667 -1.334 -14.888 1.00 92.69 99 VAL A C 1
ATOM 719 O O . VAL A 1 99 ? 7.371 -0.334 -15.045 1.00 92.69 99 VAL A O 1
ATOM 722 N N . PRO A 1 100 ? 5.324 -1.251 -14.801 1.00 94.62 100 PRO A N 1
ATOM 723 C CA . PRO A 1 100 ? 4.603 0.019 -14.909 1.00 94.62 100 PRO A CA 1
ATOM 724 C C . PRO A 1 100 ? 4.663 0.875 -13.633 1.00 94.62 100 PRO A C 1
ATOM 726 O O . PRO A 1 100 ? 4.425 2.082 -13.698 1.00 94.62 100 PRO A O 1
ATOM 729 N N . ASP A 1 101 ? 4.938 0.275 -12.471 1.00 93.94 101 ASP A N 1
ATOM 730 C CA . ASP A 1 101 ? 5.080 0.994 -11.208 1.00 93.94 101 ASP A CA 1
ATOM 731 C C . ASP A 1 101 ? 6.438 1.707 -11.110 1.00 93.94 101 ASP A C 1
ATOM 733 O O . ASP A 1 101 ? 7.489 1.099 -11.292 1.00 93.94 101 ASP A O 1
ATOM 737 N N . ARG A 1 102 ? 6.415 3.011 -10.804 1.00 94.69 102 ARG A N 1
ATOM 738 C CA . ARG A 1 102 ? 7.621 3.815 -10.529 1.00 94.69 102 ARG A CA 1
ATOM 739 C C . ARG A 1 102 ? 7.925 3.806 -9.038 1.00 94.69 102 ARG A C 1
ATOM 741 O O . ARG A 1 102 ? 7.001 3.717 -8.228 1.00 94.69 102 ARG A O 1
ATOM 748 N N . VAL A 1 103 ? 9.194 3.972 -8.670 1.00 94.81 103 VAL A N 1
ATOM 749 C CA . VAL A 1 103 ? 9.556 4.218 -7.270 1.00 94.81 103 VAL A CA 1
ATOM 750 C C . VAL A 1 103 ? 8.876 5.501 -6.784 1.00 94.81 103 VAL A C 1
ATOM 752 O O . VAL A 1 103 ? 8.739 6.463 -7.540 1.00 94.81 103 VAL A O 1
ATOM 755 N N . PHE A 1 104 ? 8.422 5.520 -5.531 1.00 96.31 104 PHE A N 1
ATOM 756 C CA . PHE A 1 104 ? 7.732 6.661 -4.936 1.00 96.31 104 PHE A CA 1
ATOM 757 C C . PHE A 1 104 ? 8.516 7.951 -5.142 1.00 96.31 104 PHE A C 1
ATOM 759 O O . PHE A 1 104 ? 7.933 8.931 -5.586 1.00 96.31 104 PHE A O 1
ATOM 766 N N . GLY A 1 105 ? 9.831 7.936 -4.920 1.00 95.19 105 GLY A N 1
ATOM 767 C CA . GLY A 1 105 ? 10.653 9.127 -5.079 1.00 95.19 105 GLY A CA 1
ATOM 768 C C . GLY A 1 105 ? 10.707 9.692 -6.497 1.00 95.19 105 GLY A C 1
ATOM 769 O O . GLY A 1 105 ? 11.131 10.823 -6.642 1.00 95.19 105 GLY A O 1
ATOM 770 N N . ASP A 1 106 ? 10.232 9.011 -7.539 1.00 95.12 106 ASP A N 1
ATOM 771 C CA . ASP A 1 106 ? 10.143 9.595 -8.886 1.00 95.12 106 ASP A CA 1
ATOM 772 C C . ASP A 1 106 ? 8.818 10.308 -9.171 1.00 95.12 106 ASP A C 1
ATOM 774 O O . ASP A 1 106 ? 8.662 10.943 -10.216 1.00 95.12 106 ASP A O 1
ATOM 778 N N . LEU A 1 107 ? 7.852 10.238 -8.255 1.00 96.88 107 LEU A N 1
ATOM 779 C CA . LEU A 1 107 ? 6.581 10.933 -8.415 1.00 96.88 107 LEU A CA 1
ATOM 780 C C . LEU A 1 107 ? 6.706 12.379 -7.938 1.00 96.88 107 LEU A C 1
ATOM 782 O O . LEU A 1 107 ? 6.972 12.641 -6.763 1.00 96.88 107 LEU A O 1
ATOM 786 N N . ASP A 1 108 ? 6.429 13.310 -8.843 1.00 96.75 108 ASP A N 1
ATOM 787 C CA . ASP A 1 108 ? 6.250 14.715 -8.502 1.00 96.75 108 ASP A CA 1
ATOM 788 C C . ASP A 1 108 ? 4.934 14.953 -7.732 1.00 96.75 108 ASP A C 1
ATOM 790 O O . ASP A 1 108 ? 4.142 14.040 -7.464 1.00 96.75 108 ASP A O 1
ATOM 794 N N . ASP A 1 109 ? 4.691 16.209 -7.362 1.00 97.88 109 ASP A N 1
ATOM 795 C CA . ASP A 1 109 ? 3.504 16.610 -6.604 1.00 97.88 109 ASP A CA 1
ATOM 796 C C . ASP A 1 109 ? 2.204 16.344 -7.370 1.00 97.88 109 ASP A C 1
ATOM 798 O O . ASP A 1 109 ? 1.210 15.932 -6.773 1.00 97.88 109 ASP A O 1
ATOM 802 N N . ARG A 1 110 ? 2.219 16.504 -8.699 1.00 97.56 110 ARG A N 1
ATOM 803 C CA . ARG A 1 110 ? 1.050 16.254 -9.545 1.00 97.56 110 ARG A CA 1
ATOM 804 C C . ARG A 1 110 ? 0.701 14.769 -9.569 1.00 97.56 110 ARG A C 1
ATOM 806 O O . ARG A 1 110 ? -0.466 14.418 -9.400 1.00 97.56 110 ARG A O 1
ATOM 813 N N . ALA A 1 111 ? 1.687 13.901 -9.782 1.00 97.88 111 ALA A N 1
ATOM 814 C CA . ALA A 1 111 ? 1.495 12.459 -9.758 1.00 97.88 111 ALA A CA 1
ATOM 815 C C . ALA A 1 111 ? 1.021 12.008 -8.372 1.00 97.88 111 ALA A C 1
ATOM 817 O O . ALA A 1 111 ? 0.061 11.248 -8.271 1.00 97.88 111 ALA A O 1
ATOM 818 N N . TYR A 1 112 ? 1.622 12.531 -7.300 1.00 98.31 112 TYR A N 1
ATOM 819 C CA . TYR A 1 112 ? 1.152 12.308 -5.934 1.00 98.31 112 TYR A CA 1
ATOM 820 C C . TYR A 1 112 ? -0.321 12.711 -5.744 1.00 98.31 112 TYR A C 1
ATOM 822 O O . TYR A 1 112 ? -1.111 11.919 -5.226 1.00 98.31 112 TYR A O 1
ATOM 830 N N . ASP A 1 113 ? -0.727 13.901 -6.186 1.00 98.56 113 ASP A N 1
ATOM 831 C CA . ASP A 1 113 ? -2.104 14.368 -6.024 1.00 98.56 113 ASP A CA 1
ATOM 832 C C . ASP A 1 113 ? -3.112 13.512 -6.798 1.00 98.56 113 ASP A C 1
ATOM 834 O O . ASP A 1 113 ? -4.205 13.261 -6.284 1.00 98.56 113 ASP A O 1
ATOM 838 N N . LEU A 1 114 ? -2.743 12.988 -7.973 1.00 98.44 114 LEU A N 1
ATOM 839 C CA . LEU A 1 114 ? -3.562 12.023 -8.718 1.00 98.44 114 LEU A CA 1
ATOM 840 C C . LEU A 1 114 ? -3.731 10.702 -7.952 1.00 98.44 114 LEU A C 1
ATOM 842 O O . LEU A 1 114 ? -4.843 10.167 -7.881 1.00 98.44 114 LEU A O 1
ATOM 846 N N . GLN A 1 115 ? -2.666 10.205 -7.309 1.00 98.56 115 GLN A N 1
ATOM 847 C CA . GLN A 1 115 ? -2.761 9.035 -6.428 1.00 98.56 115 GLN A CA 1
ATOM 848 C C . GLN A 1 115 ? -3.768 9.295 -5.307 1.00 98.56 115 GLN A C 1
ATOM 850 O O . GLN A 1 115 ? -4.678 8.502 -5.086 1.00 98.56 115 GLN A O 1
ATOM 855 N N . VAL A 1 116 ? -3.658 10.431 -4.616 1.00 98.88 116 VAL A N 1
ATOM 856 C CA . VAL A 1 116 ? -4.579 10.749 -3.519 1.00 98.88 116 VAL A CA 1
ATOM 857 C C . VAL A 1 116 ? -6.009 10.938 -4.029 1.00 98.88 116 VAL A C 1
ATOM 859 O O . VAL A 1 116 ? -6.941 10.436 -3.405 1.00 98.88 116 VAL A O 1
ATOM 862 N N . ALA A 1 117 ? -6.204 11.640 -5.145 1.00 98.81 117 ALA A N 1
ATOM 863 C CA . ALA A 1 117 ? -7.523 11.918 -5.706 1.00 98.81 117 ALA A CA 1
ATOM 864 C C . ALA A 1 117 ? -8.272 10.637 -6.099 1.00 98.81 117 ALA A C 1
ATOM 866 O O . ALA A 1 117 ? -9.444 10.496 -5.743 1.00 98.81 117 ALA A O 1
ATOM 867 N N . SER A 1 118 ? -7.597 9.686 -6.756 1.00 98.69 118 SER A N 1
ATOM 868 C CA . SER A 1 118 ? -8.204 8.399 -7.127 1.00 98.69 118 SER A CA 1
ATOM 869 C C . SER A 1 118 ? -8.683 7.621 -5.897 1.00 98.69 118 SER A C 1
ATOM 871 O O . SER A 1 118 ? -9.829 7.175 -5.853 1.00 98.69 118 SER A O 1
ATOM 873 N N . TRP A 1 119 ? -7.867 7.558 -4.840 1.00 98.81 119 TRP A N 1
ATOM 874 C CA . TRP A 1 119 ? -8.243 6.909 -3.584 1.00 98.81 119 TRP A CA 1
ATOM 875 C C . TRP A 1 119 ? -9.345 7.650 -2.821 1.00 98.81 119 TRP A C 1
ATOM 877 O O . TRP A 1 119 ? -10.207 7.002 -2.233 1.00 98.81 119 TRP A O 1
ATOM 887 N N . VAL A 1 120 ? -9.369 8.987 -2.838 1.00 98.88 120 VAL A N 1
ATOM 888 C CA . VAL A 1 120 ? -10.472 9.768 -2.248 1.00 98.88 120 VAL A CA 1
ATOM 889 C C . VAL A 1 120 ? -11.787 9.450 -2.949 1.00 98.88 120 VAL A C 1
ATOM 891 O O . VAL A 1 120 ? -12.769 9.145 -2.270 1.00 98.88 120 VAL A O 1
ATOM 894 N N . GLY A 1 121 ? -11.808 9.504 -4.285 1.00 98.62 121 GLY A N 1
ATOM 895 C CA . GLY A 1 121 ? -13.000 9.198 -5.076 1.00 98.62 121 GLY A CA 1
ATOM 896 C C . GLY A 1 121 ? -13.482 7.774 -4.820 1.00 98.62 121 GLY A C 1
ATOM 897 O O . GLY A 1 121 ? -14.640 7.565 -4.463 1.00 98.62 121 GLY A O 1
ATOM 898 N N . PHE A 1 122 ? -12.559 6.813 -4.876 1.00 98.75 122 PHE A N 1
ATOM 899 C CA . PHE A 1 122 ? -12.848 5.402 -4.655 1.00 98.75 122 PHE A CA 1
ATOM 900 C C . PHE A 1 122 ? -13.415 5.107 -3.261 1.00 98.75 122 PHE A C 1
ATOM 902 O O . PHE A 1 122 ? -14.453 4.458 -3.138 1.00 98.75 122 PHE A O 1
ATOM 909 N N . LEU A 1 123 ? -12.772 5.604 -2.198 1.00 98.69 123 LEU A N 1
ATOM 910 C CA . LEU A 1 123 ? -13.251 5.406 -0.827 1.00 98.69 123 LEU A CA 1
ATOM 911 C C . LEU A 1 123 ? -14.618 6.066 -0.608 1.00 98.69 123 LEU A C 1
ATOM 913 O O . LEU A 1 123 ? -15.474 5.476 0.048 1.00 98.69 123 LEU A O 1
ATOM 917 N N . SER A 1 124 ? -14.836 7.255 -1.177 1.00 97.94 124 SER A N 1
ATOM 918 C CA . SER A 1 124 ? -16.107 7.981 -1.052 1.00 97.94 124 SER A CA 1
ATOM 919 C C . SER A 1 124 ? -17.260 7.262 -1.754 1.00 97.94 124 SER A C 1
ATOM 921 O O . SER A 1 124 ? -18.377 7.263 -1.248 1.00 97.94 124 SER A O 1
ATOM 923 N N . GLU A 1 125 ? -16.996 6.635 -2.902 1.00 97.75 125 GLU A N 1
ATOM 924 C CA . GLU A 1 125 ? -17.997 5.897 -3.679 1.00 97.75 125 GLU A CA 1
ATOM 925 C C . GLU A 1 125 ? -18.315 4.523 -3.071 1.00 97.75 125 GLU A C 1
ATOM 927 O O . GLU A 1 125 ? -19.465 4.087 -3.070 1.00 97.75 125 GLU A O 1
ATOM 932 N N . ARG A 1 126 ? -17.295 3.807 -2.582 1.00 97.31 126 ARG A N 1
ATOM 933 C CA . ARG A 1 126 ? -17.414 2.379 -2.239 1.00 97.31 126 ARG A CA 1
ATOM 934 C C . ARG A 1 126 ? -17.667 2.101 -0.766 1.00 97.31 126 ARG A C 1
ATOM 936 O O . ARG A 1 126 ? -18.097 0.999 -0.417 1.00 97.31 126 ARG A O 1
ATOM 943 N N . ALA A 1 127 ? -17.392 3.056 0.115 1.00 94.50 127 ALA A N 1
ATOM 944 C CA . ALA A 1 127 ? -17.663 2.870 1.527 1.00 94.50 127 ALA A CA 1
ATOM 945 C C . ALA A 1 127 ? -19.168 2.840 1.815 1.00 94.50 127 ALA A C 1
ATOM 947 O O . ALA A 1 127 ? -19.921 3.715 1.407 1.00 94.50 127 ALA A O 1
ATOM 948 N N . VAL A 1 128 ? -19.601 1.854 2.603 1.00 90.31 128 VAL A N 1
ATOM 949 C CA . VAL A 1 128 ? -21.006 1.729 3.044 1.00 90.31 128 VAL A CA 1
ATOM 950 C C . VAL A 1 128 ? -21.329 2.506 4.319 1.00 90.31 128 VAL A C 1
ATOM 952 O O . VAL A 1 128 ? -22.439 2.423 4.835 1.00 90.31 128 VAL A O 1
ATOM 955 N N . GLY A 1 129 ? -20.357 3.235 4.857 1.00 92.81 129 GLY A N 1
ATOM 956 C CA . GLY A 1 129 ? -20.497 4.013 6.077 1.00 92.81 129 GLY A CA 1
ATOM 957 C C . GLY A 1 129 ? -19.149 4.508 6.583 1.00 92.81 129 GLY A C 1
ATOM 958 O O . GLY A 1 129 ? -18.097 4.160 6.044 1.00 92.81 129 GLY A O 1
ATOM 959 N N . VAL A 1 130 ? -19.185 5.319 7.639 1.00 96.06 130 VAL A N 1
ATOM 960 C CA . VAL A 1 130 ? -17.972 5.771 8.326 1.00 96.06 130 VAL A CA 1
ATOM 961 C C . VAL A 1 130 ? -17.447 4.621 9.194 1.00 96.06 130 VAL A C 1
ATOM 963 O O . VAL A 1 130 ? -18.180 4.150 10.068 1.00 96.06 130 VAL A O 1
ATOM 966 N N . PRO A 1 131 ? -16.209 4.144 8.979 1.00 96.88 131 PRO A N 1
ATOM 967 C CA . PRO A 1 131 ? -15.635 3.093 9.802 1.00 96.88 131 PRO A CA 1
ATOM 968 C C . PRO A 1 131 ? -15.319 3.610 11.208 1.00 96.88 131 PRO A C 1
ATOM 970 O O . PRO A 1 131 ? -15.008 4.782 11.407 1.00 96.88 131 PRO A O 1
ATOM 973 N N . SER A 1 132 ? -15.354 2.719 12.195 1.00 96.69 132 SER A N 1
ATOM 974 C CA . SER A 1 132 ? -14.912 3.017 13.561 1.00 96.69 132 SER A CA 1
ATOM 975 C C . SER A 1 132 ? -13.384 3.044 13.680 1.00 96.69 132 SER A C 1
ATOM 977 O O . SER A 1 132 ? -12.854 3.653 14.604 1.00 96.69 132 SER A O 1
ATOM 979 N N . VAL A 1 133 ? -12.677 2.390 12.752 1.00 97.56 133 VAL A N 1
ATOM 980 C CA . VAL A 1 133 ? -11.212 2.369 12.666 1.00 97.56 133 VAL A CA 1
ATOM 981 C C . VAL A 1 133 ? -10.763 2.153 11.221 1.00 97.56 133 VAL A C 1
ATOM 983 O O . VAL A 1 133 ? -11.398 1.406 10.471 1.00 97.56 133 VAL A O 1
ATOM 986 N N . VAL A 1 134 ? -9.648 2.777 10.844 1.00 98.50 134 VAL A N 1
ATOM 987 C CA . VAL A 1 134 ? -8.941 2.499 9.591 1.00 98.50 134 VAL A CA 1
ATOM 988 C C . VAL A 1 134 ? -7.609 1.821 9.897 1.00 98.50 134 VAL A C 1
ATOM 990 O O . VAL A 1 134 ? -6.876 2.270 10.772 1.00 98.50 134 VAL A O 1
ATOM 993 N N . HIS A 1 135 ? -7.282 0.759 9.167 1.00 98.44 135 HIS A N 1
ATOM 994 C CA . HIS A 1 135 ? -6.014 0.043 9.255 1.00 98.44 135 HIS A CA 1
ATOM 995 C C . HIS A 1 135 ? -5.338 0.037 7.879 1.00 98.44 135 HIS A C 1
ATOM 997 O O . HIS A 1 135 ? -5.790 -0.652 6.967 1.00 98.44 135 HIS A O 1
ATOM 1003 N N . LEU A 1 136 ? -4.279 0.826 7.706 1.00 98.69 136 LEU A N 1
ATOM 1004 C CA . LEU A 1 136 ? -3.550 0.937 6.444 1.00 98.69 136 LEU A CA 1
ATOM 1005 C C . LEU A 1 136 ? -2.278 0.099 6.468 1.00 98.69 136 LEU A C 1
ATOM 1007 O O . LEU A 1 136 ? -1.487 0.178 7.405 1.00 98.69 136 LEU A O 1
ATOM 1011 N N . HIS A 1 137 ? -2.075 -0.681 5.412 1.00 98.00 137 HIS A N 1
ATOM 1012 C CA . HIS A 1 137 ? -0.834 -1.401 5.167 1.00 98.00 137 HIS A CA 1
ATOM 1013 C C . HIS A 1 137 ? 0.116 -0.522 4.353 1.00 98.00 137 HIS A C 1
ATOM 1015 O O . HIS A 1 137 ? -0.244 -0.065 3.264 1.00 98.00 137 HIS A O 1
ATOM 1021 N N . HIS A 1 138 ? 1.332 -0.362 4.874 1.00 98.12 138 HIS A N 1
ATOM 1022 C CA . HIS A 1 138 ? 2.403 0.491 4.368 1.00 98.12 138 HIS A CA 1
ATOM 1023 C C . HIS A 1 138 ? 2.122 2.002 4.384 1.00 98.12 138 HIS A C 1
ATOM 1025 O O . HIS A 1 138 ? 0.976 2.440 4.330 1.00 98.12 138 HIS A O 1
ATOM 1031 N N . LEU A 1 139 ? 3.177 2.825 4.385 1.00 98.56 139 LEU A N 1
ATOM 1032 C CA . LEU A 1 139 ? 3.088 4.291 4.289 1.00 98.56 139 LEU A CA 1
ATOM 1033 C C . LEU A 1 139 ? 2.866 4.748 2.840 1.00 98.56 139 LEU A C 1
ATOM 1035 O O . LEU A 1 139 ? 3.808 4.885 2.061 1.00 98.56 139 LEU A O 1
ATOM 1039 N N . THR A 1 140 ? 1.605 4.978 2.476 1.00 98.69 140 THR A N 1
ATOM 1040 C CA . THR A 1 140 ? 1.168 5.221 1.087 1.00 98.69 140 THR A CA 1
ATOM 1041 C C . THR A 1 140 ? 0.207 6.414 0.969 1.00 98.69 140 THR A C 1
ATOM 1043 O O . THR A 1 140 ? -0.366 6.834 1.983 1.00 98.69 140 THR A O 1
ATOM 1046 N N . PRO A 1 141 ? -0.070 6.919 -0.256 1.00 98.75 141 PRO A N 1
ATOM 1047 C CA . PRO A 1 141 ? -1.039 7.998 -0.500 1.00 98.75 141 PRO A CA 1
ATOM 1048 C C . PRO A 1 141 ? -2.442 7.771 0.088 1.00 98.75 141 PRO A C 1
ATOM 1050 O O . PRO A 1 141 ? -3.170 8.739 0.329 1.00 98.75 141 PRO A O 1
ATOM 1053 N N . MET A 1 142 ? -2.813 6.522 0.407 1.00 98.75 142 MET A N 1
ATOM 1054 C CA . MET A 1 142 ? -4.052 6.216 1.130 1.00 98.75 142 MET A CA 1
ATOM 1055 C C . MET A 1 142 ? -4.162 6.961 2.467 1.00 98.75 142 MET A C 1
ATOM 1057 O O . MET A 1 142 ? -5.272 7.273 2.884 1.00 98.75 142 MET A O 1
ATOM 1061 N N . HIS A 1 143 ? -3.050 7.310 3.123 1.00 98.88 143 HIS A N 1
ATOM 1062 C CA . HIS A 1 143 ? -3.065 8.084 4.372 1.00 98.88 143 HIS A CA 1
ATOM 1063 C C . HIS A 1 143 ? -3.657 9.478 4.164 1.00 98.88 143 HIS A C 1
ATOM 1065 O O . HIS A 1 143 ? -4.507 9.928 4.936 1.00 98.88 143 HIS A O 1
ATOM 1071 N N . ALA A 1 144 ? -3.244 10.154 3.090 1.00 98.75 144 ALA A N 1
ATOM 1072 C CA . ALA A 1 144 ? -3.795 11.448 2.721 1.00 98.75 144 ALA A CA 1
ATOM 1073 C C . ALA A 1 144 ? -5.264 11.321 2.292 1.00 98.75 144 ALA A C 1
ATOM 1075 O O . ALA A 1 144 ? -6.088 12.141 2.700 1.00 98.75 144 ALA A O 1
ATOM 1076 N N . ALA A 1 145 ? -5.610 10.272 1.538 1.00 98.81 145 ALA A N 1
ATOM 1077 C CA . ALA A 1 145 ? -6.983 10.034 1.099 1.00 98.81 145 ALA A CA 1
ATOM 1078 C C . ALA A 1 145 ? -7.931 9.781 2.280 1.00 98.81 145 ALA A C 1
ATOM 1080 O O . ALA A 1 145 ? -8.949 10.456 2.421 1.00 98.81 145 ALA A O 1
ATOM 1081 N N . VAL A 1 146 ? -7.553 8.888 3.196 1.00 98.62 146 VAL A N 1
ATOM 1082 C CA . VAL A 1 146 ? -8.317 8.582 4.411 1.00 98.62 146 VAL A CA 1
ATOM 1083 C C . VAL A 1 146 ? -8.503 9.819 5.277 1.00 98.62 146 VAL A C 1
ATOM 1085 O O . VAL A 1 146 ? -9.595 10.036 5.784 1.00 98.62 146 VAL A O 1
ATOM 1088 N N . ARG A 1 147 ? -7.489 10.678 5.426 1.00 98.06 147 ARG A N 1
ATOM 1089 C CA . ARG A 1 147 ? -7.647 11.912 6.210 1.00 98.06 147 ARG A CA 1
ATOM 1090 C C . ARG A 1 147 ? -8.559 12.946 5.542 1.00 98.06 147 ARG A C 1
ATOM 1092 O O . ARG A 1 147 ? -9.105 13.779 6.260 1.00 98.06 147 ARG A O 1
ATOM 1099 N N . ARG A 1 148 ? -8.757 12.889 4.220 1.00 98.50 148 ARG A N 1
ATOM 1100 C CA . ARG A 1 148 ? -9.753 13.708 3.503 1.00 98.50 148 ARG A CA 1
ATOM 1101 C C . ARG A 1 148 ? -11.171 13.138 3.661 1.00 98.50 148 ARG A C 1
ATOM 1103 O O . ARG A 1 148 ? -12.091 13.903 3.917 1.00 98.50 148 ARG A O 1
ATOM 1110 N N . VAL A 1 149 ? -11.337 11.817 3.558 1.00 98.50 149 VAL A N 1
ATOM 1111 C CA . VAL A 1 149 ? -12.656 11.146 3.612 1.00 98.50 149 VAL A CA 1
ATOM 1112 C C . VAL A 1 149 ? -13.160 10.964 5.053 1.00 98.50 149 VAL A C 1
ATOM 1114 O O . VAL A 1 149 ? -14.330 11.193 5.350 1.00 98.50 149 VAL A O 1
ATOM 1117 N N . TRP A 1 150 ? -12.272 10.598 5.976 1.00 98.25 150 TRP A N 1
ATOM 1118 C CA . TRP A 1 150 ? -12.569 10.266 7.372 1.00 98.25 150 TRP A CA 1
ATOM 1119 C C . TRP A 1 150 ? -11.602 10.966 8.342 1.00 98.25 150 TRP A C 1
ATOM 1121 O O . TRP A 1 150 ? -10.810 10.317 9.032 1.00 98.25 150 TRP A O 1
ATOM 1131 N N . PRO A 1 151 ? -11.657 12.306 8.453 1.00 97.38 151 PRO A N 1
ATOM 1132 C CA . PRO A 1 151 ? -10.649 13.091 9.170 1.00 97.38 151 PRO A CA 1
ATOM 1133 C C . PRO A 1 151 ? -10.494 12.720 10.651 1.00 97.38 151 PRO A C 1
ATOM 1135 O O . PRO A 1 151 ? -9.397 12.837 11.195 1.00 97.38 151 PRO A O 1
ATOM 1138 N N . ARG A 1 152 ? -11.575 12.261 11.295 1.00 97.00 152 ARG A N 1
ATOM 1139 C CA . ARG A 1 152 ? -11.637 11.975 12.739 1.00 97.00 152 ARG A CA 1
ATOM 1140 C C . ARG A 1 152 ? -11.570 10.490 13.095 1.00 97.00 152 ARG A C 1
ATOM 1142 O O . ARG A 1 152 ? -11.606 10.167 14.277 1.00 97.00 152 ARG A O 1
ATOM 1149 N N . VAL A 1 153 ? -11.516 9.592 12.112 1.00 98.25 153 VAL A N 1
ATOM 1150 C CA . VAL A 1 153 ? -11.469 8.154 12.405 1.00 98.25 153 VAL A CA 1
ATOM 1151 C C . VAL A 1 153 ? -10.055 7.778 12.874 1.00 98.25 153 VAL A C 1
ATOM 1153 O O . VAL A 1 153 ? -9.081 8.236 12.261 1.00 98.25 153 VAL A O 1
ATOM 1156 N N . PRO A 1 154 ? -9.920 6.976 13.949 1.00 98.38 154 PRO A N 1
ATOM 1157 C CA . PRO A 1 154 ? -8.632 6.453 14.387 1.00 98.38 154 PRO A CA 1
ATOM 1158 C C . PRO A 1 154 ? -7.939 5.643 13.290 1.00 98.38 154 PRO A C 1
ATOM 1160 O O . PRO A 1 154 ? -8.568 4.825 12.614 1.00 98.38 154 PRO A O 1
ATOM 1163 N N . LEU A 1 155 ? -6.636 5.861 13.139 1.00 98.69 155 LEU A N 1
ATOM 1164 C CA . LEU A 1 155 ? -5.808 5.279 12.093 1.00 98.69 155 LEU A CA 1
ATOM 1165 C C . LEU A 1 155 ? -4.701 4.405 12.685 1.00 98.69 155 LEU A C 1
ATOM 1167 O O . LEU A 1 155 ? -3.867 4.870 13.461 1.00 98.69 155 LEU A O 1
ATOM 1171 N N . ILE A 1 156 ? -4.667 3.152 12.253 1.00 98.62 156 ILE A N 1
ATOM 1172 C CA . ILE A 1 156 ? -3.587 2.205 12.509 1.00 98.62 156 ILE A CA 1
ATOM 1173 C C . ILE A 1 156 ? -2.767 2.073 11.228 1.00 98.62 156 ILE A C 1
ATOM 1175 O O . ILE A 1 156 ? -3.327 1.794 10.169 1.00 98.62 156 ILE A O 1
ATOM 1179 N N . THR A 1 157 ? -1.453 2.219 11.335 1.00 98.75 157 THR A N 1
ATOM 1180 C CA . THR A 1 157 ? -0.522 2.021 10.218 1.00 98.75 157 THR A CA 1
ATOM 1181 C C . THR A 1 157 ? 0.307 0.774 10.459 1.00 98.75 157 THR A C 1
ATOM 1183 O O . THR A 1 157 ? 0.905 0.631 11.517 1.00 98.75 157 THR A O 1
ATOM 1186 N N . HIS A 1 158 ? 0.359 -0.131 9.491 1.00 98.38 158 HIS A N 1
ATOM 1187 C CA . HIS A 1 158 ? 1.095 -1.388 9.583 1.00 98.38 158 HIS A CA 1
ATOM 1188 C C . HIS A 1 158 ? 2.276 -1.370 8.631 1.00 98.38 158 HIS A C 1
ATOM 1190 O O . HIS A 1 158 ? 2.086 -1.400 7.413 1.00 98.38 158 HIS A O 1
ATOM 1196 N N . LEU A 1 159 ? 3.480 -1.335 9.197 1.00 98.06 159 LEU A N 1
ATOM 1197 C CA . LEU A 1 159 ? 4.725 -1.288 8.452 1.00 98.06 159 LEU A CA 1
ATOM 1198 C C . LEU A 1 159 ? 5.230 -2.691 8.110 1.00 98.06 159 LEU A C 1
ATOM 1200 O O . LEU A 1 159 ? 5.251 -3.565 8.974 1.00 98.06 159 LEU A O 1
ATOM 1204 N N . HIS A 1 160 ? 5.694 -2.884 6.875 1.00 95.25 160 HIS A N 1
ATOM 1205 C CA . HIS A 1 160 ? 6.235 -4.165 6.377 1.00 95.25 160 HIS A CA 1
ATOM 1206 C C . HIS A 1 160 ? 7.738 -4.101 6.059 1.00 95.25 160 HIS A C 1
ATOM 1208 O O . HIS A 1 160 ? 8.277 -4.963 5.367 1.00 95.25 160 HIS A O 1
ATOM 1214 N N . GLY A 1 161 ? 8.424 -3.061 6.537 1.00 92.56 161 GLY A N 1
ATOM 1215 C CA . GLY A 1 161 ? 9.879 -2.900 6.448 1.00 92.56 161 GLY A CA 1
ATOM 1216 C C . GLY A 1 161 ? 10.396 -2.335 5.119 1.00 92.56 161 GLY A C 1
ATOM 1217 O O . GLY A 1 161 ? 11.383 -1.607 5.127 1.00 92.56 161 GLY A O 1
ATOM 1218 N N . THR A 1 162 ? 9.730 -2.580 3.985 1.00 93.19 162 THR A N 1
ATOM 1219 C CA . THR A 1 162 ? 10.137 -2.034 2.668 1.00 93.19 162 THR A CA 1
ATOM 1220 C C . THR A 1 162 ? 10.195 -0.506 2.650 1.00 93.19 162 THR A C 1
ATOM 1222 O O . THR A 1 162 ? 11.160 0.090 2.185 1.00 93.19 162 THR A O 1
ATOM 1225 N N . GLU A 1 163 ? 9.198 0.132 3.247 1.00 95.31 163 GLU A N 1
ATOM 1226 C CA . GLU A 1 163 ? 9.107 1.576 3.421 1.00 95.31 163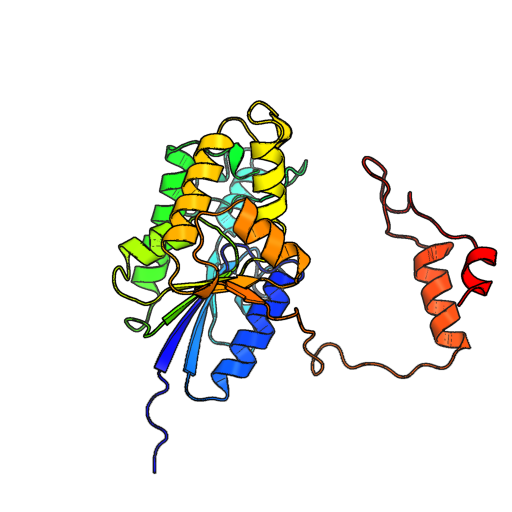 GLU A CA 1
ATOM 1227 C C . GLU A 1 163 ? 10.191 2.122 4.356 1.00 95.31 163 GLU A C 1
ATOM 1229 O O . GLU A 1 163 ? 10.712 3.205 4.114 1.00 95.31 163 GLU A O 1
ATOM 1234 N N . LEU A 1 164 ? 10.582 1.368 5.390 1.00 97.06 164 LEU A N 1
ATOM 1235 C CA . LEU A 1 164 ? 11.657 1.769 6.299 1.00 97.06 164 LEU A CA 1
ATOM 1236 C C . LEU A 1 164 ? 13.017 1.701 5.602 1.00 97.06 164 LEU A C 1
ATOM 1238 O O . LEU A 1 164 ? 13.840 2.588 5.792 1.00 97.06 164 LEU A O 1
ATOM 1242 N N . LYS A 1 165 ? 13.238 0.694 4.750 1.00 94.56 165 LYS A N 1
ATOM 1243 C CA . LYS A 1 165 ? 14.455 0.592 3.932 1.00 94.56 165 LYS A CA 1
ATOM 1244 C C . LYS A 1 165 ? 14.576 1.753 2.950 1.00 94.56 165 LYS A C 1
ATOM 1246 O O . LYS A 1 165 ? 15.644 2.344 2.864 1.00 94.56 165 LYS A O 1
ATOM 1251 N N . MET A 1 166 ? 13.487 2.109 2.265 1.00 94.44 166 MET A N 1
ATOM 1252 C CA . MET A 1 166 ? 13.469 3.281 1.383 1.00 94.44 166 MET A CA 1
ATOM 1253 C C . MET A 1 166 ? 13.780 4.569 2.164 1.00 94.44 166 MET A C 1
ATOM 1255 O O . MET A 1 166 ? 14.590 5.376 1.722 1.00 94.44 166 MET A O 1
ATOM 1259 N N . LEU A 1 167 ? 13.172 4.761 3.340 1.00 96.81 167 LEU A N 1
ATOM 1260 C CA . LEU A 1 167 ? 13.436 5.930 4.187 1.00 96.81 167 LEU A CA 1
ATOM 1261 C C . LEU A 1 167 ? 14.882 5.979 4.698 1.00 96.81 167 LEU A C 1
ATOM 1263 O O . LEU A 1 167 ? 15.463 7.060 4.742 1.00 96.81 167 LEU A O 1
ATOM 1267 N N . ALA A 1 168 ? 15.459 4.831 5.064 1.00 95.88 168 ALA A N 1
ATOM 1268 C CA . ALA A 1 168 ? 16.864 4.735 5.446 1.00 95.88 168 ALA A CA 1
ATOM 1269 C C . ALA A 1 168 ? 17.778 5.119 4.276 1.00 95.88 168 ALA A C 1
ATOM 1271 O O . ALA A 1 168 ? 18.638 5.972 4.450 1.00 95.88 168 ALA A O 1
ATOM 1272 N N . ALA A 1 169 ? 17.530 4.575 3.080 1.00 93.44 169 ALA A N 1
ATOM 1273 C CA . ALA A 1 169 ? 18.307 4.894 1.884 1.00 93.44 169 ALA A CA 1
ATOM 1274 C C . ALA A 1 169 ? 18.259 6.396 1.548 1.00 93.44 169 ALA A C 1
ATOM 1276 O O . ALA A 1 169 ? 19.303 7.011 1.364 1.00 93.44 169 ALA A O 1
ATOM 1277 N N . ILE A 1 170 ? 17.073 7.019 1.592 1.00 94.56 170 ILE A N 1
ATOM 1278 C CA . ILE A 1 170 ? 16.923 8.471 1.378 1.00 94.56 170 ILE A CA 1
ATOM 1279 C C . ILE A 1 170 ? 17.651 9.289 2.448 1.00 94.56 170 ILE A C 1
ATOM 1281 O O . ILE A 1 170 ? 18.163 10.364 2.154 1.00 94.56 170 ILE A O 1
ATOM 1285 N N . ARG A 1 171 ? 17.654 8.842 3.709 1.00 95.00 171 ARG A N 1
ATOM 1286 C CA . ARG A 1 171 ? 18.375 9.545 4.777 1.00 95.00 171 ARG A CA 1
ATOM 1287 C C . ARG A 1 171 ? 19.885 9.465 4.567 1.00 95.00 171 ARG A C 1
ATOM 1289 O O . ARG A 1 171 ? 20.567 10.463 4.787 1.00 95.00 171 ARG A O 1
ATOM 1296 N N . ASP A 1 172 ? 20.373 8.286 4.203 1.00 93.44 172 ASP A N 1
ATOM 1297 C CA . ASP A 1 172 ? 21.798 7.998 4.084 1.00 93.44 172 ASP A CA 1
ATOM 1298 C C . ASP A 1 172 ? 22.397 8.672 2.837 1.00 93.44 172 ASP A C 1
ATOM 1300 O O . ASP A 1 172 ? 23.498 9.219 2.918 1.00 93.44 172 ASP A O 1
ATOM 1304 N N . ASP A 1 173 ? 21.652 8.720 1.726 1.00 89.94 173 ASP A N 1
ATOM 1305 C CA . ASP A 1 173 ? 21.999 9.504 0.536 1.00 89.94 173 ASP A CA 1
ATOM 1306 C C . ASP A 1 173 ? 20.767 10.209 -0.077 1.00 89.94 173 ASP A C 1
ATOM 1308 O O . ASP A 1 173 ? 20.089 9.679 -0.961 1.00 89.94 173 ASP A O 1
ATOM 1312 N N . PRO A 1 174 ? 20.467 11.451 0.350 1.00 83.25 174 PRO A N 1
ATOM 1313 C CA . PRO A 1 174 ? 19.315 12.207 -0.144 1.00 83.25 174 PRO A CA 1
ATOM 1314 C C . PRO A 1 174 ? 19.383 12.601 -1.625 1.00 83.25 174 PRO A C 1
ATOM 1316 O O . PRO A 1 174 ? 18.378 13.068 -2.168 1.00 83.25 174 PRO A O 1
ATOM 1319 N N . LEU A 1 175 ? 20.563 12.502 -2.250 1.00 78.38 175 LEU A N 1
ATOM 1320 C CA . LEU A 1 175 ? 20.790 12.844 -3.657 1.00 78.38 175 LEU A CA 1
ATOM 1321 C C . LEU A 1 175 ? 20.858 11.604 -4.555 1.00 78.38 175 LEU A C 1
ATOM 1323 O O . LEU A 1 175 ? 20.982 11.756 -5.774 1.00 78.38 175 LEU A O 1
ATOM 1327 N N . ASP A 1 176 ? 20.750 10.408 -3.975 1.00 79.12 176 ASP A N 1
ATOM 1328 C CA . ASP A 1 176 ? 20.715 9.159 -4.715 1.00 79.12 176 ASP A CA 1
ATOM 1329 C C . ASP A 1 176 ? 19.493 9.109 -5.643 1.00 79.12 176 ASP A C 1
ATOM 1331 O O . ASP A 1 176 ? 18.332 9.109 -5.221 1.00 79.12 176 ASP A O 1
ATOM 1335 N N . LEU A 1 177 ? 19.770 9.051 -6.945 1.00 71.31 177 LEU A N 1
A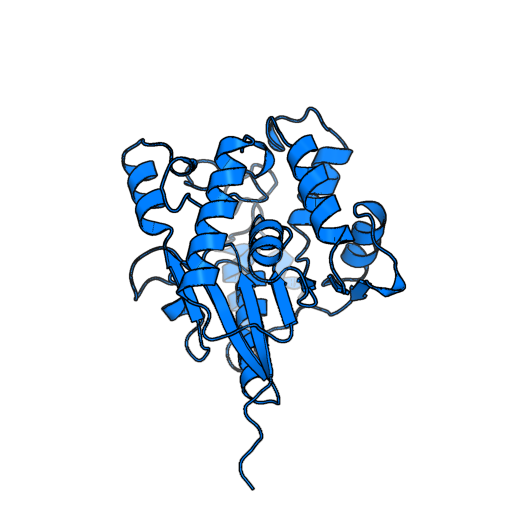TOM 1336 C CA . LEU A 1 177 ? 18.743 8.967 -7.975 1.00 71.31 177 LEU A CA 1
ATOM 1337 C C . LEU A 1 177 ? 18.048 7.601 -7.996 1.00 71.31 177 LEU A C 1
ATOM 1339 O O . LEU A 1 177 ? 16.945 7.524 -8.532 1.00 71.31 177 LEU A O 1
ATOM 1343 N N . GLU A 1 178 ? 18.621 6.548 -7.401 1.00 75.25 178 GLU A N 1
ATOM 1344 C CA . GLU A 1 178 ? 17.927 5.261 -7.250 1.00 75.25 178 GLU A CA 1
ATOM 1345 C C . GLU A 1 178 ? 16.732 5.371 -6.292 1.00 75.25 178 GLU A C 1
ATOM 1347 O O . GLU A 1 178 ? 15.709 4.706 -6.486 1.00 75.25 178 GLU A O 1
ATOM 1352 N N . CYS A 1 179 ? 16.817 6.277 -5.313 1.00 76.50 179 CYS A N 1
ATOM 1353 C CA . CYS A 1 179 ? 15.710 6.637 -4.429 1.00 76.50 179 CYS A CA 1
ATOM 1354 C C . CYS A 1 179 ? 14.695 7.590 -5.083 1.00 76.50 179 CYS A C 1
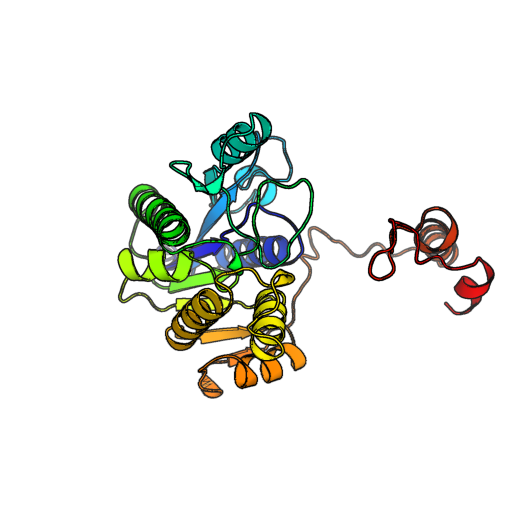ATOM 1356 O O . CYS A 1 179 ? 13.618 7.810 -4.522 1.00 76.50 179 CYS A O 1
ATOM 1358 N N . GLY A 1 180 ? 15.014 8.115 -6.268 1.00 87.00 180 GLY A N 1
ATOM 1359 C CA . GLY A 1 180 ? 14.179 8.971 -7.100 1.00 87.00 180 GLY A CA 1
ATOM 1360 C C . GLY A 1 180 ? 14.325 10.471 -6.825 1.00 87.00 180 GLY A C 1
ATOM 1361 O O . GLY A 1 180 ? 14.619 10.916 -5.714 1.00 87.00 180 GLY A O 1
ATOM 1362 N N . ARG A 1 181 ? 14.071 11.286 -7.857 1.00 92.06 181 ARG A N 1
ATOM 1363 C CA . ARG A 1 181 ? 14.326 12.750 -7.867 1.00 92.06 181 ARG A CA 1
ATOM 1364 C C . ARG A 1 181 ? 13.667 13.531 -6.717 1.00 92.06 181 ARG A C 1
ATOM 1366 O O . ARG A 1 181 ? 14.163 14.574 -6.298 1.00 92.06 181 ARG A O 1
ATOM 1373 N N . TYR A 1 182 ? 12.521 13.064 -6.252 1.00 95.06 182 TYR A N 1
ATOM 1374 C CA . TYR A 1 182 ? 11.671 13.651 -5.218 1.00 95.06 182 TYR A CA 1
ATOM 1375 C C . TYR A 1 182 ? 11.724 12.853 -3.902 1.00 95.06 182 TYR A C 1
ATOM 1377 O O . TYR A 1 182 ? 10.822 12.989 -3.070 1.00 95.06 182 TYR A O 1
ATOM 1385 N N . GLY A 1 183 ? 12.762 12.033 -3.686 1.00 94.56 183 GLY A N 1
ATOM 1386 C CA . GLY A 1 183 ? 12.914 11.164 -2.513 1.00 94.56 183 GLY A CA 1
ATOM 1387 C C . GLY A 1 183 ? 12.685 11.885 -1.179 1.00 94.56 183 GLY A C 1
ATOM 1388 O O . GLY A 1 183 ? 11.840 11.467 -0.389 1.00 94.56 183 GLY A O 1
ATOM 1389 N N . VAL A 1 184 ? 13.328 13.038 -0.956 1.00 95.50 184 VAL A N 1
ATOM 1390 C CA . VAL A 1 184 ? 13.170 13.834 0.282 1.00 95.50 184 VAL A CA 1
ATOM 1391 C C . VAL A 1 184 ? 11.725 14.306 0.504 1.00 95.50 184 VAL A C 1
ATOM 1393 O O . VAL A 1 184 ? 11.211 14.261 1.628 1.00 95.50 184 VAL A O 1
ATOM 1396 N N . ALA A 1 185 ? 11.030 14.723 -0.560 1.00 96.69 185 ALA A N 1
ATOM 1397 C CA . ALA A 1 185 ? 9.626 15.122 -0.470 1.00 96.69 185 ALA A CA 1
ATOM 1398 C C . ALA A 1 185 ? 8.736 13.930 -0.080 1.00 96.69 185 ALA A C 1
ATOM 1400 O O . ALA A 1 185 ? 7.828 14.066 0.744 1.00 96.69 185 ALA A O 1
ATOM 1401 N N . TRP A 1 186 ? 9.024 12.740 -0.613 1.00 97.44 186 TRP A N 1
ATOM 1402 C CA . TRP A 1 186 ? 8.325 11.512 -0.239 1.00 97.44 186 TRP A CA 1
ATOM 1403 C C . TRP A 1 186 ? 8.628 11.055 1.184 1.00 97.44 186 TRP A C 1
ATOM 1405 O O . TRP A 1 186 ? 7.689 10.702 1.900 1.00 97.44 186 TRP A O 1
ATOM 1415 N N . ALA A 1 187 ? 9.879 11.147 1.635 1.00 97.69 187 ALA A N 1
ATOM 1416 C CA . ALA A 1 187 ? 10.237 10.868 3.022 1.00 97.69 187 ALA A CA 1
ATOM 1417 C C . ALA A 1 187 ? 9.457 11.771 3.988 1.00 97.69 187 ALA A C 1
ATOM 1419 O O . ALA A 1 187 ? 8.811 11.280 4.915 1.00 97.69 187 ALA A O 1
ATOM 1420 N N . THR A 1 188 ? 9.388 13.072 3.687 1.00 98.19 188 THR A N 1
ATOM 1421 C CA . THR A 1 188 ? 8.621 14.055 4.471 1.00 98.19 188 THR A CA 1
ATOM 1422 C C . THR A 1 188 ? 7.132 13.693 4.548 1.00 98.19 188 THR A C 1
ATOM 1424 O O . THR A 1 188 ? 6.518 13.755 5.618 1.00 98.19 188 THR A O 1
ATOM 1427 N N . ARG A 1 189 ? 6.526 13.269 3.428 1.00 98.50 189 ARG A N 1
ATOM 1428 C CA . ARG A 1 189 ? 5.124 12.815 3.392 1.00 98.50 189 ARG A CA 1
ATOM 1429 C C . ARG A 1 189 ? 4.905 11.577 4.258 1.00 98.50 189 ARG A C 1
ATOM 1431 O O . ARG A 1 189 ? 3.997 11.573 5.087 1.00 98.50 189 ARG A O 1
ATOM 1438 N N . MET A 1 190 ? 5.741 10.553 4.093 1.00 98.62 190 MET A N 1
ATOM 1439 C CA . MET A 1 190 ? 5.636 9.294 4.835 1.00 98.62 190 MET A CA 1
ATOM 1440 C C . MET A 1 190 ? 5.825 9.504 6.341 1.00 98.62 190 MET A C 1
ATOM 1442 O O . MET A 1 190 ? 5.041 8.985 7.137 1.00 98.62 190 MET A O 1
ATOM 1446 N N . GLN A 1 191 ? 6.788 10.338 6.736 1.00 98.69 191 GLN A N 1
ATOM 1447 C CA . GLN A 1 191 ? 6.995 10.747 8.126 1.00 98.69 191 GLN A CA 1
ATOM 1448 C C . GLN A 1 191 ? 5.776 11.491 8.686 1.00 98.69 191 GLN A C 1
ATOM 1450 O O . GLN A 1 191 ? 5.321 11.186 9.789 1.00 98.69 191 GLN A O 1
ATOM 1455 N N . SER A 1 192 ? 5.186 12.413 7.915 1.00 98.44 192 SER A N 1
ATOM 1456 C CA . SER A 1 192 ? 3.956 13.111 8.310 1.00 98.44 192 SER A CA 1
ATOM 1457 C C . SER A 1 192 ? 2.780 12.148 8.512 1.00 98.44 192 SER A C 1
ATOM 1459 O O . SER A 1 192 ? 2.026 12.273 9.479 1.00 98.44 192 SER A O 1
ATOM 1461 N N . TRP A 1 193 ? 2.617 11.157 7.633 1.00 98.56 193 TRP A N 1
ATOM 1462 C CA . TRP A 1 193 ? 1.577 10.134 7.764 1.00 98.56 193 TRP A CA 1
ATOM 1463 C C . TRP A 1 193 ? 1.778 9.253 8.998 1.00 98.56 193 TRP A C 1
ATOM 1465 O O . TRP A 1 193 ? 0.825 9.030 9.750 1.00 98.56 193 TRP A O 1
ATOM 1475 N N . ALA A 1 194 ? 3.014 8.818 9.246 1.00 98.19 194 ALA A N 1
ATOM 1476 C CA . ALA A 1 194 ? 3.370 8.044 10.427 1.00 98.19 194 ALA A CA 1
ATOM 1477 C C . ALA A 1 194 ? 3.062 8.820 11.718 1.00 98.19 194 ALA A C 1
ATOM 1479 O O . ALA A 1 194 ? 2.331 8.319 12.569 1.00 98.19 194 ALA A O 1
ATOM 1480 N N . GLY A 1 195 ? 3.504 10.080 11.822 1.00 97.69 195 GLY A N 1
ATOM 1481 C CA . GLY A 1 195 ? 3.258 10.926 12.999 1.00 97.69 195 GLY A CA 1
ATOM 1482 C C . GLY A 1 195 ? 1.775 11.225 13.268 1.00 97.69 195 GLY A C 1
ATOM 1483 O O . GLY A 1 195 ? 1.387 11.541 14.392 1.00 97.69 195 GLY A O 1
ATOM 1484 N N . ARG A 1 196 ? 0.917 11.086 12.248 1.00 97.12 196 ARG A N 1
ATOM 1485 C CA . ARG A 1 196 ? -0.546 11.236 12.345 1.00 97.12 196 ARG A CA 1
ATOM 1486 C C . ARG A 1 196 ? -1.287 9.916 12.570 1.00 97.12 196 ARG A C 1
ATOM 1488 O O . ARG A 1 196 ? -2.519 9.916 12.544 1.00 97.12 196 ARG A O 1
ATOM 1495 N N . SER A 1 197 ? -0.575 8.807 12.731 1.00 98.31 197 SER A N 1
ATOM 1496 C CA . SER A 1 197 ? -1.168 7.508 13.047 1.00 98.31 197 SER A 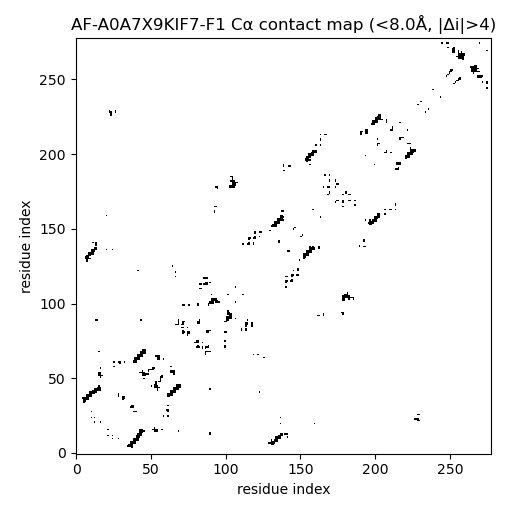CA 1
ATOM 1497 C C . SER A 1 197 ? -1.401 7.393 14.555 1.00 98.31 197 SER A C 1
ATOM 1499 O O . SER A 1 197 ? -0.560 7.787 15.364 1.00 98.31 197 SER A O 1
ATOM 1501 N N . ASP A 1 198 ? -2.553 6.857 14.947 1.00 98.44 198 ASP A N 1
ATOM 1502 C CA . ASP A 1 198 ? -2.920 6.654 16.351 1.00 98.44 198 ASP A CA 1
ATOM 1503 C C . ASP A 1 198 ? -2.169 5.453 16.950 1.00 98.44 198 ASP A C 1
ATOM 1505 O O . ASP A 1 198 ? -1.805 5.447 18.133 1.00 98.44 198 ASP A O 1
ATOM 1509 N N . ARG A 1 199 ? -1.893 4.446 16.112 1.00 98.44 199 ARG A N 1
ATOM 1510 C CA . ARG A 1 199 ? -1.009 3.311 16.399 1.00 98.44 199 ARG A CA 1
ATOM 1511 C C . ARG A 1 199 ? -0.201 2.927 15.168 1.00 98.44 199 ARG A C 1
ATOM 1513 O O . ARG A 1 199 ? -0.690 3.037 14.045 1.00 98.44 199 ARG A O 1
ATOM 1520 N N . VAL A 1 200 ? 1.009 2.428 15.400 1.00 98.69 200 VAL A N 1
ATOM 1521 C CA . VAL A 1 200 ? 1.870 1.861 14.361 1.00 98.69 200 VAL A CA 1
ATOM 1522 C C . VAL A 1 200 ? 2.215 0.424 14.727 1.00 98.69 200 VAL A C 1
ATOM 1524 O O . VAL A 1 200 ? 2.685 0.157 15.828 1.00 98.69 200 VAL A O 1
ATOM 1527 N N . VAL A 1 201 ? 1.962 -0.503 13.813 1.00 98.31 201 VAL A N 1
ATOM 1528 C CA . VAL A 1 201 ? 2.330 -1.912 13.933 1.00 98.31 201 VAL A CA 1
ATOM 1529 C C . VAL A 1 201 ? 3.594 -2.156 13.120 1.00 98.31 201 VAL A C 1
ATOM 1531 O O . VAL A 1 201 ? 3.673 -1.740 11.967 1.00 98.31 201 VAL A O 1
ATOM 1534 N N . VAL A 1 202 ? 4.566 -2.841 13.713 1.00 97.75 202 VAL A N 1
ATOM 1535 C CA . VAL A 1 202 ? 5.812 -3.277 13.065 1.00 97.75 202 VAL A CA 1
ATOM 1536 C C . VAL A 1 202 ? 5.981 -4.783 13.225 1.00 97.75 202 VAL A C 1
ATOM 1538 O O . VAL A 1 202 ? 5.516 -5.357 14.211 1.00 97.75 202 VAL A O 1
ATOM 1541 N N . VAL A 1 203 ? 6.661 -5.426 12.276 1.00 93.94 203 VAL A N 1
ATOM 1542 C CA . VAL A 1 203 ? 6.700 -6.897 12.196 1.00 93.94 203 VAL A CA 1
ATOM 1543 C C . VAL A 1 203 ? 7.867 -7.553 12.933 1.00 93.94 203 VAL A C 1
ATOM 1545 O O . VAL A 1 203 ? 7.890 -8.775 13.079 1.00 93.94 203 VAL A O 1
ATOM 1548 N N . SER A 1 204 ? 8.829 -6.772 13.424 1.00 94.19 204 SER A N 1
ATOM 1549 C CA . SER A 1 204 ? 9.992 -7.282 14.151 1.00 94.19 204 SER A CA 1
ATOM 1550 C C . SER A 1 204 ? 10.547 -6.256 15.144 1.00 94.19 204 SER A C 1
ATOM 1552 O O . SER A 1 204 ? 10.228 -5.069 15.076 1.00 94.19 204 SER A O 1
ATOM 1554 N N . ALA A 1 205 ? 11.395 -6.708 16.073 1.00 94.62 205 ALA A N 1
ATOM 1555 C CA . ALA A 1 205 ? 12.131 -5.810 16.968 1.00 94.62 205 ALA A CA 1
ATOM 1556 C C . ALA A 1 205 ? 13.106 -4.901 16.195 1.00 94.62 205 ALA A C 1
ATOM 1558 O O . ALA A 1 205 ? 13.282 -3.740 16.556 1.00 94.62 205 ALA A O 1
ATOM 1559 N N . THR A 1 206 ? 13.692 -5.405 15.105 1.00 95.06 206 THR A N 1
ATOM 1560 C CA . THR A 1 206 ? 14.547 -4.614 14.211 1.00 95.06 206 THR A CA 1
ATOM 1561 C C . THR A 1 206 ? 13.756 -3.497 13.537 1.00 95.06 206 THR A C 1
ATOM 1563 O O . THR A 1 206 ? 14.173 -2.344 13.592 1.00 95.06 206 THR A O 1
ATOM 1566 N N . ASP A 1 207 ? 12.582 -3.806 12.979 1.00 96.19 207 ASP A N 1
ATOM 1567 C CA . ASP A 1 207 ? 11.709 -2.792 12.374 1.00 96.19 207 ASP A CA 1
ATOM 1568 C C . ASP A 1 207 ? 11.171 -1.809 13.414 1.00 96.19 207 ASP A C 1
ATOM 1570 O O . ASP A 1 207 ? 10.956 -0.647 13.092 1.00 96.19 207 ASP A O 1
ATOM 1574 N N . HIS A 1 208 ? 10.974 -2.240 14.664 1.00 97.69 208 HIS A N 1
ATOM 1575 C CA . HIS A 1 208 ? 10.611 -1.341 15.758 1.00 97.69 208 HIS A CA 1
ATOM 1576 C C . HIS A 1 208 ? 11.696 -0.288 15.978 1.00 97.69 208 HIS A C 1
ATOM 1578 O O . HIS A 1 208 ? 11.409 0.906 15.912 1.00 97.69 208 HIS A O 1
ATOM 1584 N N . ALA A 1 209 ? 12.940 -0.718 16.199 1.00 97.19 209 ALA A N 1
ATOM 1585 C CA . ALA A 1 209 ? 14.052 0.203 16.401 1.00 97.19 209 ALA A CA 1
ATOM 1586 C C . ALA A 1 209 ? 14.213 1.149 15.202 1.00 97.19 209 ALA A C 1
ATOM 1588 O O . ALA A 1 209 ? 14.307 2.361 15.381 1.00 97.19 209 ALA A O 1
ATOM 1589 N N . LEU A 1 210 ? 14.149 0.606 13.983 1.00 97.50 210 LEU A N 1
ATOM 1590 C CA . LEU A 1 210 ? 14.283 1.385 12.757 1.00 97.50 210 LEU A CA 1
ATOM 1591 C C . LEU A 1 210 ? 13.123 2.375 12.551 1.00 97.50 210 LEU A C 1
ATOM 1593 O O . LEU A 1 210 ? 13.338 3.496 12.100 1.00 97.50 210 LEU A O 1
ATOM 1597 N N . ALA A 1 211 ? 11.892 2.004 12.912 1.00 98.25 211 ALA A N 1
ATOM 1598 C CA . ALA A 1 211 ? 10.746 2.904 12.842 1.00 98.25 211 ALA A CA 1
ATOM 1599 C C . ALA A 1 211 ? 10.889 4.090 13.806 1.00 98.25 211 ALA A C 1
ATOM 1601 O O . ALA A 1 211 ? 10.574 5.209 13.416 1.00 98.25 211 ALA A O 1
ATOM 1602 N N . LEU A 1 212 ? 11.375 3.872 15.033 1.00 98.19 212 LEU A N 1
ATOM 1603 C CA . LEU A 1 212 ? 11.615 4.959 15.994 1.00 98.19 212 LEU A CA 1
ATOM 1604 C C . LEU A 1 212 ? 12.775 5.873 15.583 1.00 98.19 212 LEU A C 1
ATOM 1606 O O . LEU A 1 212 ? 12.770 7.051 15.924 1.00 98.19 212 LEU A O 1
ATOM 1610 N N . ASP A 1 213 ? 13.749 5.332 14.855 1.00 98.06 213 ASP A N 1
ATOM 1611 C CA . ASP A 1 213 ? 14.893 6.075 14.329 1.00 98.06 213 ASP A CA 1
ATOM 1612 C C . ASP A 1 213 ? 14.518 6.951 13.113 1.00 98.06 213 ASP A C 1
ATOM 1614 O O . ASP A 1 213 ? 14.987 8.080 12.976 1.00 98.06 213 ASP A O 1
ATOM 1618 N N . LEU A 1 214 ? 13.640 6.461 12.229 1.00 98.12 214 LEU A N 1
ATOM 1619 C CA . LEU A 1 214 ? 13.313 7.128 10.958 1.00 98.12 214 LEU A CA 1
ATOM 1620 C C . LEU A 1 214 ? 12.033 7.969 10.974 1.00 98.12 214 LEU A C 1
ATOM 1622 O O . LEU A 1 214 ? 11.868 8.858 10.129 1.00 98.12 214 LEU A O 1
ATOM 1626 N N . LEU A 1 215 ? 11.087 7.653 11.858 1.00 98.25 215 LEU A N 1
ATOM 1627 C CA . LEU A 1 215 ? 9.746 8.231 11.851 1.00 98.25 215 LEU A CA 1
ATOM 1628 C C . LEU A 1 215 ? 9.492 9.042 13.128 1.00 98.25 215 LEU A C 1
ATOM 1630 O O . LEU A 1 215 ? 9.940 8.654 14.205 1.00 98.25 215 LEU A O 1
ATOM 1634 N N . PRO A 1 216 ? 8.706 10.132 13.051 1.00 96.88 216 PRO A N 1
ATOM 1635 C CA . PRO A 1 216 ? 8.368 10.956 14.209 1.00 96.88 216 PRO A CA 1
ATOM 1636 C C . PRO A 1 216 ? 7.294 10.271 15.074 1.00 96.88 216 PRO A C 1
ATOM 1638 O O . PRO A 1 216 ? 6.136 10.693 15.106 1.00 96.88 216 PRO A O 1
ATOM 1641 N N . LEU A 1 217 ? 7.662 9.172 15.735 1.00 97.38 217 LEU A N 1
ATOM 1642 C CA . LEU A 1 217 ? 6.762 8.312 16.499 1.00 97.38 217 LEU A CA 1
ATOM 1643 C C . LEU A 1 217 ? 7.025 8.401 18.002 1.00 97.38 217 LEU A C 1
ATOM 1645 O O . LEU A 1 217 ? 8.157 8.369 18.469 1.00 97.38 217 LEU A O 1
ATOM 1649 N N . ASP A 1 218 ? 5.936 8.444 18.764 1.00 96.44 218 ASP A N 1
ATOM 1650 C CA . ASP A 1 218 ? 5.949 8.181 20.202 1.00 96.44 218 ASP A CA 1
ATOM 1651 C C . ASP A 1 218 ? 6.076 6.659 20.425 1.00 96.44 218 ASP A C 1
ATOM 1653 O O . ASP A 1 218 ? 5.210 5.919 19.933 1.00 96.44 218 ASP A O 1
ATOM 1657 N N . PRO A 1 219 ? 7.097 6.170 21.163 1.00 96.69 219 PRO A N 1
ATOM 1658 C CA . PRO A 1 219 ? 7.282 4.744 21.434 1.00 96.69 219 PRO A CA 1
ATOM 1659 C C . PRO A 1 219 ? 6.045 4.058 22.021 1.00 96.69 219 PRO A C 1
ATOM 1661 O O . PRO A 1 219 ? 5.769 2.907 21.694 1.00 96.69 219 PRO A O 1
ATOM 1664 N N . GLY A 1 220 ? 5.234 4.771 22.814 1.00 97.31 220 GLY A N 1
ATOM 1665 C CA . GLY A 1 220 ? 3.990 4.239 23.381 1.00 97.31 220 GLY A CA 1
ATOM 1666 C C . GLY A 1 220 ? 2.898 3.931 22.346 1.00 97.31 220 GLY A C 1
ATOM 1667 O O . GLY A 1 220 ? 1.870 3.335 22.680 1.00 97.31 220 GLY A O 1
ATOM 1668 N N . ARG A 1 221 ? 3.091 4.337 21.085 1.00 97.19 221 ARG A N 1
ATOM 1669 C CA . ARG A 1 221 ? 2.171 4.087 19.965 1.00 97.19 221 ARG A CA 1
ATOM 1670 C C . ARG A 1 221 ? 2.638 2.968 19.040 1.00 97.19 221 ARG A C 1
ATOM 1672 O O . ARG A 1 221 ? 1.854 2.569 18.175 1.00 97.19 221 ARG A O 1
ATOM 1679 N N . VAL A 1 222 ? 3.868 2.478 19.205 1.00 98.31 222 VAL A N 1
ATOM 1680 C CA . VAL A 1 222 ? 4.457 1.441 18.354 1.00 98.31 222 VAL A CA 1
ATOM 1681 C C . VAL A 1 222 ? 4.276 0.075 19.005 1.00 98.31 222 VAL A C 1
ATOM 1683 O O . VAL A 1 222 ? 4.626 -0.138 20.162 1.00 98.31 222 VAL A O 1
ATOM 1686 N N . VAL A 1 223 ? 3.703 -0.865 18.259 1.00 97.81 223 VAL A N 1
ATOM 1687 C CA . VAL A 1 223 ? 3.446 -2.231 18.718 1.00 97.81 223 VAL A CA 1
ATOM 1688 C C . VAL A 1 223 ? 4.142 -3.202 17.781 1.00 97.81 223 VAL A C 1
ATOM 1690 O O . VAL A 1 223 ? 3.901 -3.197 16.575 1.00 97.81 223 VAL A O 1
ATOM 1693 N N . THR A 1 224 ? 4.985 -4.070 18.334 1.00 97.31 224 THR A N 1
ATOM 1694 C CA . THR A 1 224 ? 5.596 -5.158 17.569 1.00 97.31 224 THR A CA 1
ATOM 1695 C C . THR A 1 224 ? 4.663 -6.360 17.546 1.00 97.31 224 THR A C 1
ATOM 1697 O O . THR A 1 224 ? 4.373 -6.945 18.588 1.00 97.31 224 THR A O 1
ATOM 1700 N N . ILE A 1 225 ? 4.210 -6.742 16.354 1.00 94.44 225 ILE A N 1
ATOM 1701 C CA . ILE A 1 225 ? 3.416 -7.948 16.119 1.00 94.44 225 ILE A CA 1
ATOM 1702 C C . ILE A 1 225 ? 4.121 -8.738 15.025 1.00 94.44 225 ILE A C 1
ATOM 1704 O O . ILE A 1 225 ? 4.152 -8.304 13.878 1.00 94.44 225 ILE A O 1
ATOM 1708 N N . ALA A 1 226 ? 4.683 -9.895 15.377 1.00 88.12 226 ALA A N 1
ATOM 1709 C CA . ALA A 1 226 ? 5.365 -10.742 14.407 1.00 88.12 226 ALA A CA 1
ATOM 1710 C C . ALA A 1 226 ? 4.435 -11.105 13.239 1.00 88.12 226 ALA A C 1
ATOM 1712 O O . ALA A 1 226 ? 3.256 -11.412 13.441 1.00 88.12 226 ALA A O 1
ATOM 1713 N N . SER A 1 227 ? 4.977 -11.090 12.018 1.00 81.00 227 SER A N 1
ATOM 1714 C CA . SER A 1 227 ? 4.245 -11.611 10.861 1.00 81.00 227 SER A CA 1
ATOM 1715 C C . SER A 1 227 ? 3.910 -13.085 11.072 1.00 81.00 227 SER A C 1
ATOM 1717 O O . SER A 1 227 ? 4.727 -13.856 11.574 1.00 81.00 227 SER A O 1
ATOM 1719 N N . GLY A 1 228 ? 2.696 -13.464 10.683 1.00 84.62 228 GLY A N 1
ATOM 1720 C CA . GLY A 1 228 ? 2.214 -14.836 10.747 1.00 84.62 228 GLY A CA 1
ATOM 1721 C C . GLY A 1 228 ? 2.091 -15.458 9.363 1.00 84.62 228 GLY A C 1
ATOM 1722 O O . GLY A 1 228 ? 2.275 -14.805 8.334 1.00 84.62 228 GLY A O 1
ATOM 1723 N N . VAL A 1 229 ? 1.729 -16.735 9.353 1.00 84.94 229 VAL A N 1
ATOM 1724 C CA . VAL A 1 229 ? 1.304 -17.454 8.156 1.00 84.94 229 VAL A CA 1
ATOM 1725 C C . VAL A 1 229 ? -0.108 -17.983 8.388 1.00 84.94 229 VAL A C 1
ATOM 1727 O O . VAL A 1 229 ? -0.435 -18.419 9.489 1.00 84.94 229 VAL A O 1
ATOM 1730 N N . ASP A 1 230 ? -0.950 -17.919 7.359 1.00 85.94 230 ASP A N 1
ATOM 1731 C CA . ASP A 1 230 ? -2.271 -18.548 7.370 1.00 85.94 230 ASP A CA 1
ATOM 1732 C C . ASP A 1 230 ? -2.076 -20.069 7.304 1.00 85.94 230 ASP A C 1
ATOM 1734 O O . ASP A 1 230 ? -1.775 -20.602 6.237 1.00 85.94 230 ASP A O 1
ATOM 1738 N N . THR A 1 231 ? -2.170 -20.759 8.441 1.00 86.56 231 THR A N 1
ATOM 1739 C CA . THR A 1 231 ? -1.924 -22.208 8.530 1.00 86.56 231 THR A CA 1
ATOM 1740 C C . THR A 1 231 ? -3.028 -23.050 7.901 1.00 86.56 231 THR A C 1
ATOM 1742 O O . THR A 1 231 ? -2.786 -24.223 7.631 1.00 86.56 231 THR A O 1
ATOM 1745 N N . ASP A 1 232 ? -4.195 -22.467 7.618 1.00 82.31 232 ASP A N 1
ATOM 1746 C CA . ASP A 1 232 ? -5.263 -23.149 6.881 1.00 82.31 232 ASP A CA 1
ATOM 1747 C C . ASP A 1 232 ? -4.951 -23.170 5.375 1.00 82.31 232 ASP A C 1
ATOM 1749 O O . ASP A 1 232 ? -5.317 -24.101 4.660 1.00 82.31 232 ASP A O 1
ATOM 1753 N N . VAL A 1 233 ? -4.241 -22.149 4.876 1.00 81.94 233 VAL A N 1
ATOM 1754 C CA . VAL A 1 233 ? -3.778 -22.074 3.478 1.00 81.94 233 VAL A CA 1
ATOM 1755 C C . VAL A 1 233 ? -2.406 -22.728 3.297 1.00 81.94 233 VAL A C 1
ATOM 1757 O O . VAL A 1 233 ? -2.167 -23.424 2.309 1.00 81.94 233 VAL A O 1
ATOM 1760 N N . PHE A 1 234 ? -1.492 -22.500 4.236 1.00 83.25 234 PHE A N 1
ATOM 1761 C CA . PHE A 1 234 ? -0.129 -23.024 4.245 1.00 83.25 234 PHE A CA 1
ATOM 1762 C C . PHE A 1 234 ? 0.011 -24.098 5.319 1.00 83.25 234 PHE A C 1
ATOM 1764 O O . PHE A 1 234 ? 0.813 -23.978 6.247 1.00 83.25 234 PHE A O 1
ATOM 1771 N N . GLU A 1 235 ? -0.780 -25.157 5.172 1.00 84.19 235 GLU A N 1
ATOM 1772 C CA . GLU A 1 235 ? -0.738 -26.304 6.069 1.00 84.19 235 GLU A CA 1
ATOM 1773 C C . GLU A 1 235 ? 0.671 -26.933 6.068 1.00 84.19 235 GLU A C 1
ATOM 1775 O O . GLU A 1 235 ? 1.183 -27.336 5.007 1.00 84.19 235 GLU A O 1
ATOM 1780 N N . PRO A 1 236 ? 1.333 -27.038 7.235 1.00 81.81 236 PRO A N 1
ATOM 1781 C CA . PRO A 1 236 ? 2.618 -27.709 7.337 1.00 81.81 236 PRO A CA 1
ATOM 1782 C C . PRO A 1 236 ? 2.492 -29.190 6.960 1.00 81.81 236 PRO A C 1
ATOM 1784 O O . PRO A 1 236 ? 1.940 -29.999 7.700 1.00 81.81 236 PRO A O 1
ATOM 1787 N N . LYS A 1 237 ? 3.056 -29.580 5.814 1.00 84.69 237 LYS A N 1
ATOM 1788 C CA . LYS A 1 237 ? 3.123 -30.995 5.421 1.00 84.69 237 LYS A CA 1
ATOM 1789 C C . LYS A 1 237 ? 4.308 -31.677 6.096 1.00 84.69 237 LYS A C 1
ATOM 1791 O O . LYS A 1 237 ? 5.459 -31.373 5.768 1.00 84.69 237 LYS A O 1
ATOM 1796 N N . VAL A 1 238 ? 4.024 -32.628 6.987 1.00 85.75 238 VAL A N 1
ATOM 1797 C CA . VAL A 1 238 ? 5.034 -33.543 7.534 1.00 85.75 238 VAL A CA 1
ATOM 1798 C C . VAL A 1 238 ? 5.566 -34.400 6.389 1.00 85.75 238 VAL A C 1
ATOM 1800 O O . VAL A 1 238 ? 4.803 -35.067 5.697 1.00 85.75 238 VAL A O 1
ATOM 1803 N N . ARG A 1 239 ? 6.879 -34.343 6.165 1.00 88.19 239 ARG A N 1
ATOM 1804 C CA . ARG A 1 239 ? 7.569 -35.080 5.101 1.00 88.19 239 ARG A CA 1
ATOM 1805 C C . ARG A 1 239 ? 8.703 -35.900 5.683 1.00 88.19 239 ARG A C 1
ATOM 1807 O O . ARG A 1 239 ? 9.390 -35.444 6.607 1.00 88.19 239 ARG A O 1
ATOM 1814 N N . ALA A 1 240 ? 8.929 -37.077 5.108 1.00 92.12 240 ALA A N 1
ATOM 1815 C CA . ALA A 1 240 ? 10.088 -37.885 5.445 1.00 92.12 240 ALA A CA 1
ATOM 1816 C C . ALA A 1 240 ? 11.379 -37.099 5.168 1.00 92.12 240 ALA A C 1
ATOM 1818 O O . ALA A 1 240 ? 11.414 -36.160 4.368 1.00 92.12 240 ALA A O 1
ATOM 1819 N N . TRP A 1 241 ? 12.462 -37.472 5.849 1.00 89.25 241 TRP A N 1
ATOM 1820 C CA . TRP A 1 241 ? 13.757 -36.814 5.674 1.00 89.25 241 TRP A CA 1
ATOM 1821 C C . TRP A 1 241 ? 14.215 -36.797 4.207 1.00 89.25 241 TRP A C 1
ATOM 1823 O O . TRP A 1 241 ? 14.563 -35.746 3.674 1.00 89.25 241 TRP A O 1
ATOM 1833 N N . SER A 1 242 ? 14.122 -37.944 3.535 1.00 91.44 242 SER A N 1
ATOM 1834 C CA . SER A 1 242 ? 14.482 -38.105 2.124 1.00 91.44 242 SER A CA 1
ATOM 1835 C C . SER A 1 242 ? 13.691 -37.180 1.195 1.00 91.44 242 SER A C 1
ATOM 1837 O O . SER A 1 242 ? 14.254 -36.617 0.261 1.00 91.44 242 SER A O 1
ATOM 1839 N N . GLU A 1 243 ? 12.402 -36.970 1.467 1.00 93.00 243 GLU A N 1
ATOM 1840 C CA . GLU A 1 243 ? 11.545 -36.074 0.687 1.00 93.00 243 GLU A CA 1
ATOM 1841 C C . GLU A 1 243 ? 11.920 -34.603 0.894 1.00 93.00 243 GLU A C 1
ATOM 1843 O O . GLU A 1 243 ? 11.952 -33.832 -0.065 1.00 93.00 243 GLU A O 1
ATOM 1848 N N . ARG A 1 244 ? 12.233 -34.205 2.136 1.00 90.81 244 ARG A N 1
ATOM 1849 C CA . ARG A 1 244 ? 12.725 -32.850 2.434 1.00 90.81 244 ARG A CA 1
ATOM 1850 C C . ARG A 1 244 ? 14.047 -32.581 1.725 1.00 90.81 244 ARG A C 1
ATOM 1852 O O . ARG A 1 244 ? 14.171 -31.561 1.052 1.00 90.81 244 ARG A O 1
ATOM 1859 N N . LEU A 1 245 ? 14.982 -33.526 1.807 1.00 92.19 245 LEU A N 1
ATOM 1860 C CA . LEU A 1 245 ? 16.276 -33.427 1.141 1.00 92.19 245 LEU A CA 1
ATOM 1861 C C . LEU A 1 245 ? 16.125 -33.346 -0.385 1.00 92.19 245 LEU A C 1
ATOM 1863 O O . LEU A 1 245 ? 16.805 -32.547 -1.023 1.00 92.19 245 LEU A O 1
ATOM 1867 N N . ALA A 1 246 ? 15.197 -34.107 -0.974 1.00 93.25 246 ALA A N 1
ATOM 1868 C CA . ALA A 1 246 ? 14.900 -34.028 -2.404 1.00 93.25 246 ALA A CA 1
ATOM 1869 C C . ALA A 1 246 ? 14.353 -32.649 -2.817 1.00 93.25 246 ALA A C 1
ATOM 1871 O O . ALA A 1 246 ? 14.751 -32.116 -3.854 1.00 93.25 246 ALA A O 1
ATOM 1872 N N . LEU A 1 247 ? 13.481 -32.040 -2.004 1.00 92.69 247 LEU A N 1
ATOM 1873 C CA . LEU A 1 247 ? 12.980 -30.684 -2.255 1.00 92.69 247 LEU A CA 1
ATOM 1874 C C . LEU A 1 247 ? 14.088 -29.633 -2.136 1.00 92.69 247 LEU A C 1
ATOM 1876 O O . LEU A 1 247 ? 14.207 -28.783 -3.015 1.00 92.69 247 LEU A O 1
ATOM 1880 N N . TRP A 1 248 ? 14.929 -29.704 -1.103 1.00 91.94 248 TRP A N 1
ATOM 1881 C CA . TRP A 1 248 ? 16.072 -28.797 -0.973 1.00 91.94 248 TRP A CA 1
ATOM 1882 C C . TRP A 1 248 ? 17.071 -28.960 -2.103 1.00 91.94 248 TRP A C 1
ATOM 1884 O O . TRP A 1 248 ? 17.528 -27.960 -2.645 1.00 91.94 248 TRP A O 1
ATOM 1894 N N . ARG A 1 249 ? 17.362 -30.193 -2.526 1.00 94.25 249 ARG A N 1
ATOM 1895 C CA . ARG A 1 249 ? 18.206 -30.427 -3.695 1.00 94.25 249 ARG A CA 1
ATOM 1896 C C . ARG A 1 249 ? 17.637 -29.754 -4.930 1.00 94.25 249 ARG A C 1
ATOM 1898 O O . ARG A 1 249 ? 18.347 -28.992 -5.580 1.00 94.25 249 ARG A O 1
ATOM 1905 N N . ARG A 1 250 ? 16.344 -29.941 -5.187 1.00 93.69 250 ARG A N 1
ATOM 1906 C CA . ARG A 1 250 ? 15.682 -29.273 -6.301 1.00 93.69 250 ARG A CA 1
ATOM 1907 C C . ARG A 1 250 ? 15.808 -27.750 -6.206 1.00 93.69 250 ARG A C 1
ATOM 1909 O O . ARG A 1 250 ? 16.203 -27.131 -7.181 1.00 93.69 250 ARG A O 1
ATOM 1916 N N . TRP A 1 251 ? 15.473 -27.154 -5.064 1.00 92.88 251 TRP A N 1
ATOM 1917 C CA . TRP A 1 251 ? 15.359 -25.695 -4.927 1.00 92.88 251 TRP A CA 1
ATOM 1918 C C . TRP A 1 251 ? 16.672 -24.954 -4.683 1.00 92.88 251 TRP A C 1
ATOM 1920 O O . TRP A 1 251 ? 16.725 -23.750 -4.906 1.00 92.88 251 TRP A O 1
ATOM 1930 N N . LEU A 1 252 ? 17.702 -25.626 -4.172 1.00 92.31 252 LEU A N 1
ATOM 1931 C CA . LEU A 1 252 ? 18.973 -24.997 -3.806 1.00 92.31 252 LEU A CA 1
ATOM 1932 C C . LEU A 1 252 ? 20.112 -25.399 -4.744 1.00 92.31 252 LEU A C 1
ATOM 1934 O O . LEU A 1 252 ? 21.028 -24.602 -4.947 1.00 92.31 252 LEU A O 1
ATOM 1938 N N . VAL A 1 253 ? 20.061 -26.610 -5.316 1.00 92.81 253 VAL A N 1
ATOM 1939 C CA . VAL A 1 253 ? 21.145 -27.175 -6.134 1.00 92.81 253 VAL A CA 1
ATOM 1940 C C . VAL A 1 253 ? 20.762 -27.265 -7.597 1.00 92.81 253 VAL A C 1
ATOM 1942 O O . VAL A 1 253 ? 21.509 -26.751 -8.420 1.00 92.81 253 VAL A O 1
ATOM 1945 N N . ASP A 1 254 ? 19.643 -27.905 -7.939 1.00 93.50 254 ASP A N 1
ATOM 1946 C CA . ASP A 1 254 ? 19.323 -28.228 -9.334 1.00 93.50 254 ASP A CA 1
ATOM 1947 C C . ASP A 1 254 ? 18.705 -27.014 -10.063 1.00 93.50 254 ASP A C 1
ATOM 1949 O O . ASP A 1 254 ? 19.210 -26.596 -11.110 1.00 93.50 254 ASP A O 1
ATOM 1953 N N . ASP A 1 255 ? 17.690 -26.388 -9.459 1.00 92.75 255 ASP A N 1
ATOM 1954 C CA . ASP A 1 255 ? 16.940 -25.222 -9.958 1.00 92.75 255 ASP A CA 1
ATOM 1955 C C . ASP A 1 255 ? 16.886 -24.095 -8.901 1.00 92.75 255 ASP A C 1
ATOM 1957 O O . ASP A 1 255 ? 15.827 -23.797 -8.336 1.00 92.75 255 ASP A O 1
ATOM 1961 N N . PRO A 1 256 ? 18.039 -23.486 -8.558 1.00 90.81 256 PRO A N 1
ATOM 1962 C CA . PRO A 1 256 ? 18.076 -22.377 -7.624 1.00 90.81 256 PRO A CA 1
ATOM 1963 C C . PRO A 1 256 ? 17.425 -21.133 -8.212 1.00 90.81 256 PRO A C 1
ATOM 1965 O O . PRO A 1 256 ? 17.676 -20.749 -9.353 1.00 90.81 256 PRO A O 1
ATOM 1968 N N . ARG A 1 257 ? 16.641 -20.453 -7.376 1.00 87.06 257 ARG A N 1
ATOM 1969 C CA . ARG A 1 257 ? 15.953 -19.201 -7.723 1.00 87.06 257 ARG A CA 1
ATOM 1970 C C . ARG A 1 257 ? 16.479 -17.993 -6.939 1.00 87.06 257 ARG A C 1
ATOM 1972 O O . ARG A 1 257 ? 15.938 -16.905 -7.058 1.00 87.06 257 ARG A O 1
ATOM 1979 N N . GLY A 1 258 ? 17.527 -18.166 -6.128 1.00 84.75 258 GLY A N 1
ATOM 1980 C CA . GLY A 1 258 ? 18.161 -17.078 -5.375 1.00 84.75 258 GLY A CA 1
ATOM 1981 C C . GLY A 1 258 ? 19.121 -16.256 -6.237 1.00 84.75 258 GLY A C 1
ATOM 1982 O O . GLY A 1 258 ? 19.749 -16.793 -7.151 1.00 84.75 258 GLY A O 1
ATOM 1983 N N . TRP A 1 259 ? 19.273 -14.964 -5.944 1.00 86.31 259 TRP A N 1
ATOM 1984 C CA . TRP A 1 259 ? 20.161 -14.066 -6.688 1.00 86.31 259 TRP A CA 1
ATOM 1985 C C . TRP A 1 259 ? 21.105 -13.283 -5.776 1.00 86.31 259 TRP A C 1
ATOM 1987 O O . TRP A 1 259 ? 20.742 -12.866 -4.677 1.00 86.31 259 TRP A O 1
ATOM 1997 N N . ARG A 1 260 ? 22.335 -13.073 -6.251 1.00 82.88 260 ARG A N 1
ATOM 1998 C CA . ARG A 1 260 ? 23.266 -12.101 -5.666 1.00 82.88 260 ARG A CA 1
ATOM 1999 C C . ARG A 1 260 ? 22.786 -10.681 -5.994 1.00 82.88 260 ARG A C 1
ATOM 2001 O O . ARG A 1 260 ? 22.063 -10.515 -6.978 1.00 82.88 260 ARG A O 1
ATOM 2008 N N . PRO A 1 261 ? 23.208 -9.651 -5.241 1.00 75.75 261 PRO A N 1
ATOM 2009 C CA . PRO A 1 261 ? 23.008 -8.266 -5.663 1.00 75.75 261 PRO A CA 1
ATOM 2010 C C . PRO A 1 261 ? 23.497 -8.062 -7.109 1.00 75.75 261 PRO A C 1
ATOM 2012 O O . PRO A 1 261 ? 24.629 -8.421 -7.428 1.00 75.75 261 PRO A O 1
ATOM 2015 N N . GLY A 1 262 ? 22.619 -7.577 -7.994 1.00 77.19 262 GLY A N 1
AT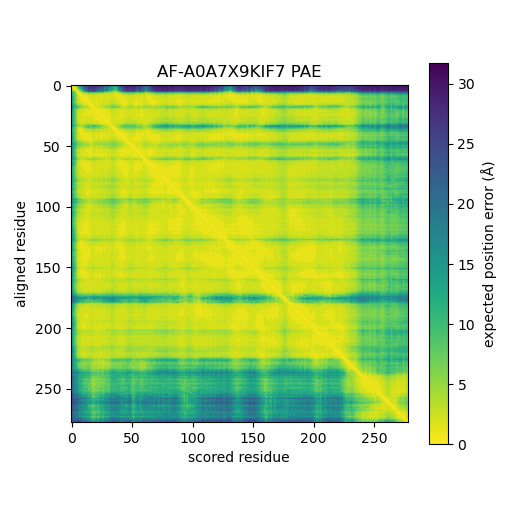OM 2016 C CA . GLY A 1 262 ? 22.896 -7.382 -9.428 1.00 77.19 262 GLY A CA 1
ATOM 2017 C C . GLY A 1 262 ? 23.008 -8.658 -10.282 1.00 77.19 262 GLY A C 1
ATOM 2018 O O . GLY A 1 262 ? 23.244 -8.569 -11.484 1.00 77.19 262 GLY A O 1
ATOM 2019 N N . GLY A 1 263 ? 22.854 -9.847 -9.694 1.00 78.38 263 GLY A N 1
ATOM 2020 C CA . GLY A 1 263 ? 22.959 -11.128 -10.392 1.00 78.38 263 GLY A CA 1
ATOM 2021 C C . GLY A 1 263 ? 21.634 -11.614 -10.982 1.00 78.38 263 GLY A C 1
ATOM 2022 O O . GLY A 1 263 ? 20.556 -11.281 -10.495 1.00 78.38 263 GLY A O 1
ATOM 2023 N N . ALA A 1 264 ? 21.714 -12.468 -12.006 1.00 84.06 264 ALA A N 1
ATOM 2024 C CA . ALA A 1 264 ? 20.544 -13.164 -12.540 1.00 84.06 264 ALA A CA 1
ATOM 2025 C C . ALA A 1 264 ? 19.960 -14.164 -11.522 1.00 84.06 264 ALA A C 1
ATOM 2027 O O . ALA A 1 264 ? 20.636 -14.606 -10.585 1.00 84.06 264 ALA A O 1
ATOM 2028 N N . GLU A 1 265 ? 18.703 -14.546 -11.728 1.00 84.31 265 GLU A N 1
ATOM 2029 C CA . GLU A 1 265 ? 18.050 -15.609 -10.967 1.00 84.31 265 GLU A CA 1
ATOM 2030 C C . GLU A 1 265 ? 18.871 -16.909 -11.023 1.00 84.31 265 GLU A C 1
ATOM 2032 O O . GLU A 1 265 ? 19.339 -17.321 -12.084 1.00 84.31 265 GLU A O 1
ATOM 2037 N N . GLY A 1 266 ? 19.101 -17.525 -9.862 1.00 86.00 266 GLY A N 1
ATOM 2038 C CA . GLY A 1 266 ? 19.945 -18.714 -9.722 1.00 86.00 266 GLY A CA 1
ATOM 2039 C C . GLY A 1 266 ? 21.442 -18.437 -9.544 1.00 86.00 266 GLY A C 1
ATOM 2040 O O . GLY A 1 266 ? 22.225 -19.384 -9.446 1.00 86.00 266 GLY A O 1
ATOM 2041 N N . SER A 1 267 ? 21.861 -17.167 -9.463 1.00 88.50 267 SER A N 1
ATOM 2042 C CA . SER A 1 267 ? 23.259 -16.786 -9.180 1.00 88.50 267 SER A CA 1
ATOM 2043 C C . SER A 1 267 ? 23.722 -17.093 -7.747 1.00 88.50 267 SER A C 1
ATOM 2045 O O . SER A 1 267 ? 24.930 -17.118 -7.485 1.00 88.50 267 SER A O 1
ATOM 2047 N N . ILE A 1 268 ? 22.795 -17.365 -6.822 1.00 89.88 268 ILE A N 1
ATOM 2048 C CA . ILE A 1 268 ? 23.089 -18.054 -5.558 1.00 89.88 268 ILE A CA 1
ATOM 2049 C C . ILE A 1 268 ? 22.669 -19.515 -5.716 1.00 89.88 268 ILE A C 1
ATOM 2051 O O . ILE A 1 268 ? 21.479 -19.809 -5.809 1.00 89.88 268 ILE A O 1
ATOM 2055 N N . ARG A 1 269 ? 23.649 -20.423 -5.726 1.00 88.38 269 ARG A N 1
ATOM 2056 C CA . ARG A 1 269 ? 23.456 -21.871 -5.858 1.00 88.38 269 ARG A CA 1
ATOM 2057 C C . ARG A 1 269 ? 24.251 -22.605 -4.784 1.00 88.38 269 ARG A C 1
ATOM 2059 O O . ARG A 1 269 ? 25.397 -22.250 -4.521 1.00 88.38 269 ARG A O 1
ATOM 2066 N N . TYR A 1 270 ? 23.637 -23.636 -4.222 1.00 91.06 270 TYR A N 1
ATOM 2067 C CA . TYR A 1 270 ? 24.274 -24.601 -3.335 1.00 91.06 270 TYR A CA 1
ATOM 2068 C C . TYR A 1 270 ? 24.792 -25.788 -4.150 1.00 91.06 270 TYR A C 1
ATOM 2070 O O . TYR A 1 270 ? 24.316 -26.084 -5.246 1.00 91.06 270 TYR A O 1
ATOM 2078 N N . THR A 1 271 ? 25.753 -26.509 -3.602 1.00 91.31 271 THR A N 1
ATOM 2079 C CA . THR A 1 271 ? 26.210 -27.798 -4.114 1.00 91.31 271 THR A CA 1
ATOM 2080 C C . THR A 1 271 ? 25.492 -28.939 -3.399 1.00 91.31 271 THR A C 1
ATOM 2082 O O . THR A 1 271 ? 24.941 -28.775 -2.311 1.00 91.31 271 THR A O 1
ATOM 2085 N N . ALA A 1 272 ? 25.527 -30.141 -3.980 1.00 89.00 272 ALA A N 1
ATOM 2086 C CA . ALA A 1 272 ? 25.009 -31.330 -3.300 1.00 89.00 272 ALA A CA 1
ATOM 2087 C C . ALA A 1 272 ? 25.727 -31.600 -1.963 1.00 89.00 272 ALA A C 1
ATOM 2089 O O . ALA A 1 272 ? 25.126 -32.176 -1.061 1.00 89.00 272 ALA A O 1
ATOM 2090 N N . HIS A 1 273 ? 26.989 -31.175 -1.833 1.00 90.94 273 HIS A N 1
ATOM 2091 C CA . HIS A 1 273 ? 27.750 -31.299 -0.595 1.00 90.94 273 HIS A CA 1
ATOM 2092 C C . HIS A 1 273 ? 27.217 -30.367 0.499 1.00 90.94 273 HIS A C 1
ATOM 2094 O O . HIS A 1 273 ? 27.090 -30.797 1.643 1.00 90.94 273 HIS A O 1
ATOM 2100 N N . ASP A 1 274 ? 26.808 -29.146 0.145 1.00 90.44 274 ASP A N 1
ATOM 2101 C CA . ASP A 1 274 ? 26.273 -28.174 1.110 1.00 90.44 274 ASP A CA 1
ATOM 2102 C C . ASP A 1 274 ? 24.969 -28.652 1.769 1.00 90.44 274 ASP A C 1
ATOM 2104 O O . ASP A 1 274 ? 24.634 -28.235 2.874 1.00 90.44 274 ASP A O 1
ATOM 2108 N N . LEU A 1 275 ? 24.244 -29.571 1.122 1.00 88.44 275 LEU A N 1
ATOM 2109 C CA . LEU A 1 275 ? 23.031 -30.161 1.689 1.00 88.44 275 LEU A CA 1
ATOM 2110 C C . LEU A 1 275 ? 23.300 -31.176 2.803 1.00 88.44 275 LEU A C 1
ATOM 2112 O O . LEU A 1 275 ? 22.365 -31.540 3.505 1.00 88.44 275 LEU A O 1
ATOM 2116 N N . SER A 1 276 ? 24.543 -31.637 2.974 1.00 82.69 276 SER A N 1
ATOM 2117 C CA . SER A 1 276 ? 24.905 -32.582 4.043 1.00 82.69 276 SER A CA 1
ATOM 2118 C C . SER A 1 276 ? 24.861 -31.972 5.448 1.00 82.69 276 SER A C 1
ATOM 2120 O O . SER A 1 276 ? 24.901 -32.710 6.428 1.00 82.69 276 SER A O 1
ATOM 2122 N N . ALA A 1 277 ? 24.790 -30.639 5.543 1.00 76.88 277 ALA A N 1
ATOM 2123 C CA . ALA A 1 277 ? 24.723 -29.901 6.803 1.00 76.88 277 ALA A CA 1
ATOM 2124 C C . ALA A 1 277 ? 23.314 -29.839 7.413 1.00 76.88 277 ALA A C 1
ATOM 2126 O O . ALA A 1 277 ? 23.167 -29.392 8.552 1.00 76.88 277 ALA A O 1
ATOM 2127 N N . PHE A 1 278 ? 22.292 -30.239 6.657 1.00 68.88 278 PHE A N 1
ATOM 2128 C CA . PHE A 1 278 ? 20.925 -30.336 7.148 1.00 68.88 278 PHE A CA 1
ATOM 2129 C C . PHE A 1 278 ? 20.629 -31.772 7.564 1.00 68.88 278 PHE A C 1
ATOM 2131 O O . PHE A 1 278 ? 19.860 -31.933 8.539 1.00 68.88 278 PHE A O 1
#

Mean predicted aligned error: 5.78 Å

Sequence (278 aa):
MPLPAGQLAAMGFYFYPRGGSAQVARYLSRSLAGGRWAPTLFAGSLGGAAQACNARHFFGGVRCEPLDYTPAADAWSAGCDPMAMAVPMHASYESKAGVPDRVFGDLDDRAYDLQVASWVGFLSERAVGVPSVVHLHHLTPMHAAVRRVWPRVPLITHLHGTELKMLAAIRDDPLDLECGRYGVAWATRMQSWAGRSDRVVVVSATDHALALDLLPLDPGRVVTIASGVDTDVFEPKVRAWSERLALWRRWLVDDPRGWRPGGAEGSIRYTAHDLSAF

Nearest PDB structures (foldseek):
  3c4q-assembly2_B  TM=6.599E-01  e=2.763E-06  Corynebacterium glutamicum
  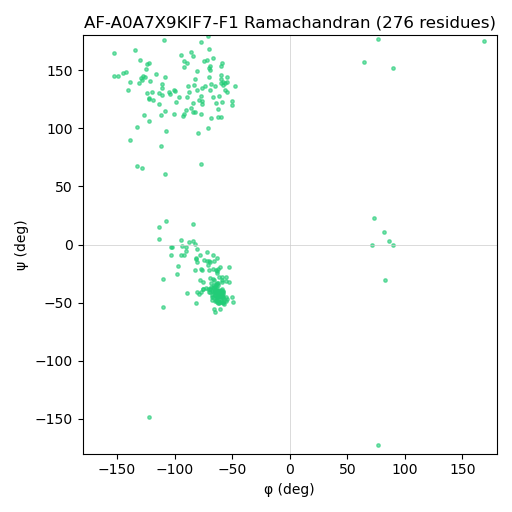3c48-assembly1_A  TM=6.636E-01  e=4.422E-06  Corynebacterium glutamicum
  3c4q-assembly1_A  TM=6.468E-01  e=6.291E-06  Corynebacterium glutamicum
  3c48-assembly1_B  TM=6.661E-01  e=7.428E-05  Corynebacterium glutamicum
  8sue-assembly1_B  TM=3.241E-01  e=3.774E-02  Homo sapiens

Solvent-accessible surface area (backbone atoms only — not comparable to full-atom values): 15070 Å² total; per-residue (Å²): 130,82,77,73,82,43,48,39,28,36,34,37,34,71,52,44,48,61,71,68,68,40,51,51,56,41,50,50,45,45,60,38,52,79,52,70,32,40,48,39,36,40,26,18,14,33,66,56,77,87,35,70,33,9,28,60,49,63,40,58,91,46,58,58,49,61,47,67,26,39,71,9,48,53,33,32,76,71,73,44,67,17,56,77,35,81,44,31,34,51,64,31,73,56,71,57,88,98,57,68,44,45,29,48,11,61,46,50,71,68,41,47,49,39,49,22,48,35,45,34,53,48,50,67,72,68,51,93,66,86,43,69,33,36,39,33,50,48,84,51,56,61,54,62,15,44,48,70,77,44,68,84,46,51,32,35,37,36,45,80,52,55,63,55,52,42,46,49,50,34,70,76,40,65,81,42,63,83,51,18,88,34,22,61,63,45,45,53,51,42,31,53,48,55,49,69,35,68,30,36,38,23,46,34,74,67,46,43,57,49,44,58,73,74,32,68,58,61,72,94,35,55,43,75,50,68,78,81,75,56,54,89,82,59,58,84,77,89,66,56,69,69,57,49,51,53,51,48,40,41,48,34,44,76,57,25,68,41,54,43,93,97,44,56,79,31,63,41,65,48,53,80,71,66,59,72,81,111

pLDDT: mean 92.75, std 8.7, range [38.56, 98.88]

Foldseek 3Di:
DDQPDAFEEEEEAEAQDDDQLNQVSQVVQQVQVVDSYQYEYEYEAEDDPPDCSGSCNVSPPHHYDYDYLHVLQVCVVVVHQQLPDLQRHFADLFDDPPGNHHHPQADDPVSLVSNLVSLLVRCQVPDPDAGQAYEYEDQGSNLVSCCVNHVPHAYEYEYPCSNLVLLVVCVVPVPDCRNNPRNVVSLVSSLVSQCPHQAYEYADPVRLVSCVVRHPDDNVRYDHDHRDGPCVVVPDDDDDPVVVLVVCCVDAAVQDQDADVVGHGPPRHDHNVNSVVD